Protein AF-A0AA37GGS4-F1 (afdb_monomer)

Solvent-accessible surface area (backbone atoms only — not comparable to full-atom values): 13762 Å² total; per-residue (Å²): 100,78,64,48,30,66,75,72,43,27,90,82,55,64,61,70,55,69,70,62,54,53,48,44,54,73,73,46,43,48,81,75,35,44,40,54,30,35,27,55,40,18,53,50,17,30,38,49,50,70,45,72,87,60,91,54,82,92,64,44,46,66,60,37,50,52,51,35,60,77,64,52,25,78,74,58,54,91,91,66,63,74,75,45,72,53,45,24,52,21,27,36,28,41,8,62,22,43,18,64,77,45,97,61,25,70,71,31,69,61,9,46,51,22,41,51,51,15,48,52,36,42,49,49,38,63,76,76,40,42,88,80,43,54,74,68,52,44,54,28,49,54,47,44,50,52,52,53,49,51,52,41,48,55,36,40,75,74,72,43,87,60,82,69,74,84,76,54,77,79,77,84,63,70,98,73,69,97,47,68,59,59,55,46,53,45,47,51,47,48,51,53,53,45,70,74,69,54,65,50,77,81,47,78,33,71,69,46,36,50,53,53,50,52,51,49,48,50,55,47,60,74,62,51,67,75,74,83,77,61,102,77,79,76,96,80,85,88,131

Mean predicted aligned error: 11.22 Å

Secondary structure (DSSP, 8-state):
-HHHIIIIITTT---S-HHHHHHHHHTTGGGT-HHHHHHHHHHHHHHHHH-TTS--TT--HHHHHHHHHHTTTT---TTS----HHHHHHHHHHHHHHTTTSTTGGGSHHHHHHHHHHHHHHHHHHHHSGGGS-HHHHHHHHHHHHHHHHHHHHHHHTT-----GGGSPPP---S--S-HHHHHHHHHHHHHHHHHHS-GGGGTSHHHHHHHHHHHHHHHHHTS------TT-------

pLDDT: mean 78.55, std 18.15, range [27.31, 97.69]

Nearest PDB structures (foldseek):
  7ldg-assembly1_C-2  TM=2.659E-01  e=4.887E+00  Homo sapiens

Structure (mmCIF, N/CA/C/O backbone):
data_AF-A0AA37GGS4-F1
#
_entry.id   AF-A0AA37GGS4-F1
#
loop_
_atom_site.group_PDB
_atom_site.id
_atom_site.type_symbol
_atom_site.label_atom_id
_atom_site.label_alt_id
_atom_site.label_comp_id
_atom_site.label_asym_id
_atom_site.label_entity_id
_atom_site.label_seq_id
_atom_site.pdbx_PDB_ins_code
_atom_site.Cartn_x
_atom_site.Cartn_y
_atom_site.Cartn_z
_atom_site.occupancy
_atom_site.B_iso_or_equiv
_atom_site.auth_seq_id
_atom_site.auth_comp_id
_atom_site.auth_asym_id
_atom_site.auth_atom_id
_atom_site.pdbx_PDB_model_num
ATOM 1 N N . MET A 1 1 ? -17.366 2.339 1.682 1.00 85.12 1 MET A N 1
ATOM 2 C CA . MET A 1 1 ? -15.913 2.609 1.713 1.00 85.12 1 MET A CA 1
ATOM 3 C C . MET A 1 1 ? -15.062 1.356 1.912 1.00 85.12 1 MET A C 1
ATOM 5 O O . MET A 1 1 ? -14.534 0.887 0.921 1.00 85.12 1 MET A O 1
ATOM 9 N N . LEU A 1 2 ? -14.945 0.740 3.103 1.00 89.19 2 LEU A N 1
ATOM 10 C CA . LEU A 1 2 ? -14.107 -0.475 3.231 1.00 89.19 2 LEU A CA 1
ATOM 11 C C . LEU A 1 2 ? -14.589 -1.641 2.347 1.00 89.19 2 LEU A C 1
ATOM 13 O O . LEU A 1 2 ? -13.771 -2.391 1.831 1.00 89.19 2 LEU A O 1
ATOM 17 N N . GLY A 1 3 ? -15.903 -1.784 2.139 1.00 89.81 3 GLY A N 1
ATOM 18 C CA . GLY A 1 3 ? -16.449 -2.716 1.142 1.00 89.81 3 GLY A CA 1
ATOM 19 C C . GLY A 1 3 ? -15.988 -2.385 -0.281 1.00 89.81 3 GLY A C 1
ATOM 20 O O . GLY A 1 3 ? -15.469 -3.260 -0.967 1.00 89.81 3 GLY A O 1
ATOM 21 N N . ASP A 1 4 ? -16.068 -1.106 -0.668 1.00 90.75 4 ASP A N 1
ATOM 22 C CA . ASP A 1 4 ? -15.626 -0.620 -1.983 1.00 90.75 4 ASP A CA 1
ATOM 23 C C . ASP A 1 4 ? -14.135 -0.849 -2.230 1.00 90.75 4 ASP A C 1
ATOM 25 O O . ASP A 1 4 ? -13.761 -1.166 -3.355 1.00 90.75 4 ASP A O 1
ATOM 29 N N . TRP A 1 5 ? -13.283 -0.743 -1.202 1.00 91.75 5 TRP A N 1
ATOM 30 C CA . TRP A 1 5 ? -11.875 -1.126 -1.327 1.00 91.75 5 TRP A CA 1
ATOM 31 C C . TRP A 1 5 ? -11.759 -2.560 -1.842 1.00 91.75 5 TRP A C 1
ATOM 33 O O . TRP A 1 5 ? -11.122 -2.802 -2.862 1.00 91.75 5 TRP A O 1
ATOM 43 N N . PHE A 1 6 ? -12.416 -3.512 -1.176 1.00 92.56 6 PHE A N 1
ATOM 44 C CA . PHE A 1 6 ? -12.333 -4.924 -1.553 1.00 92.56 6 PHE A CA 1
ATOM 45 C C . PHE A 1 6 ? -13.027 -5.253 -2.871 1.00 92.56 6 PHE A C 1
ATOM 47 O O . PHE A 1 6 ? -12.637 -6.213 -3.522 1.00 92.56 6 PHE A O 1
ATOM 54 N N . GLU A 1 7 ? -14.042 -4.488 -3.256 1.00 90.19 7 GLU A N 1
ATOM 55 C CA . GLU A 1 7 ? -14.808 -4.740 -4.478 1.00 90.19 7 GLU A CA 1
ATOM 56 C C . GLU A 1 7 ? -14.202 -4.070 -5.714 1.00 90.19 7 GLU A C 1
ATOM 58 O O . GLU A 1 7 ? -14.356 -4.589 -6.815 1.00 90.19 7 GLU A O 1
ATOM 63 N N . LYS A 1 8 ? -13.525 -2.926 -5.556 1.00 87.81 8 LYS A N 1
ATOM 64 C CA . LYS A 1 8 ? -13.127 -2.065 -6.685 1.00 87.81 8 LYS A CA 1
ATOM 65 C C . LYS A 1 8 ? -11.639 -1.726 -6.727 1.00 87.81 8 LYS A C 1
ATOM 67 O O . LYS A 1 8 ? -11.124 -1.470 -7.808 1.00 87.81 8 LYS A O 1
ATOM 72 N N . VAL A 1 9 ? -10.946 -1.700 -5.586 1.00 86.12 9 VAL A N 1
ATOM 73 C CA . VAL A 1 9 ? -9.539 -1.250 -5.499 1.00 86.12 9 VAL A CA 1
ATOM 74 C C . VAL A 1 9 ? -8.576 -2.417 -5.273 1.00 86.12 9 VAL A C 1
ATOM 76 O O . VAL A 1 9 ? -7.465 -2.427 -5.792 1.00 86.12 9 VAL A O 1
ATOM 79 N N . HIS A 1 10 ? -9.005 -3.442 -4.538 1.00 87.69 10 HIS A N 1
ATOM 80 C CA . HIS A 1 10 ? -8.164 -4.556 -4.095 1.00 87.69 10 HIS A CA 1
ATOM 81 C C . HIS A 1 10 ? -7.560 -5.369 -5.239 1.00 87.69 10 HIS A C 1
ATOM 83 O O . HIS A 1 10 ? -6.435 -5.841 -5.107 1.00 87.69 10 HIS A O 1
ATOM 89 N N . ALA A 1 11 ? -8.245 -5.458 -6.380 1.00 81.06 11 ALA A N 1
ATOM 90 C CA . ALA A 1 11 ? -7.694 -6.083 -7.580 1.00 81.06 11 ALA A CA 1
ATOM 91 C C . ALA A 1 11 ? -6.407 -5.388 -8.075 1.00 81.06 11 ALA A C 1
ATOM 93 O O . ALA A 1 11 ? -5.531 -6.049 -8.625 1.00 81.06 11 ALA A O 1
ATOM 94 N N . LEU A 1 12 ? -6.278 -4.075 -7.848 1.00 78.19 12 LEU A N 1
ATOM 95 C CA . LEU A 1 12 ? -5.093 -3.282 -8.192 1.00 78.19 12 LEU A CA 1
ATOM 96 C C . LEU A 1 12 ? -4.074 -3.239 -7.046 1.00 78.19 12 LEU A C 1
ATOM 98 O O . LEU A 1 12 ? -2.873 -3.214 -7.292 1.00 78.19 12 LEU A O 1
ATOM 102 N N . ALA A 1 13 ? -4.545 -3.258 -5.796 1.00 86.31 13 ALA A N 1
ATOM 103 C CA . ALA A 1 13 ? -3.712 -3.217 -4.596 1.00 86.31 13 ALA A CA 1
ATOM 104 C C . ALA A 1 13 ? -4.061 -4.364 -3.619 1.00 86.31 13 ALA A C 1
ATOM 106 O O . ALA A 1 13 ? -4.686 -4.133 -2.575 1.00 86.31 13 ALA A O 1
ATOM 107 N N . PRO A 1 14 ? -3.650 -5.618 -3.906 1.00 89.50 14 PRO A N 1
ATOM 108 C CA . PRO A 1 14 ? -4.022 -6.800 -3.120 1.00 89.50 14 PRO A CA 1
ATOM 109 C C . PRO A 1 14 ? -3.195 -6.962 -1.828 1.00 89.50 14 PRO A C 1
ATOM 111 O O . PRO A 1 14 ? -2.733 -8.059 -1.492 1.00 89.50 14 PRO A O 1
ATOM 114 N N . VAL A 1 15 ? -3.017 -5.867 -1.086 1.00 93.06 15 VAL A N 1
ATOM 115 C CA . VAL A 1 15 ? -2.178 -5.762 0.124 1.00 93.06 15 VAL A CA 1
ATOM 116 C C . VAL A 1 15 ? -2.922 -6.085 1.419 1.00 93.06 15 VAL A C 1
ATOM 118 O O . VAL A 1 15 ? -2.335 -6.054 2.491 1.00 93.06 15 VAL A O 1
ATOM 121 N N . LEU A 1 16 ? -4.205 -6.451 1.343 1.00 93.88 16 LEU A N 1
ATOM 122 C CA . LEU A 1 16 ? -5.029 -6.782 2.509 1.00 93.88 16 LEU A CA 1
ATOM 123 C C . LEU A 1 16 ? -5.841 -8.057 2.301 1.00 93.88 16 LEU A C 1
ATOM 125 O O . LEU A 1 16 ? -6.280 -8.362 1.195 1.00 93.88 16 LEU A O 1
ATOM 129 N N . HIS A 1 17 ? -6.126 -8.773 3.388 1.00 92.38 17 HIS A N 1
ATOM 130 C CA . HIS A 1 17 ? -7.095 -9.870 3.388 1.00 92.38 17 HIS A CA 1
ATOM 131 C C . HIS A 1 17 ? -8.429 -9.414 3.988 1.00 92.38 17 HIS A C 1
ATOM 133 O O . HIS A 1 17 ? -8.487 -9.071 5.170 1.00 92.38 17 HIS A O 1
ATOM 139 N N . ARG A 1 18 ? -9.520 -9.489 3.205 1.00 92.81 18 ARG A N 1
ATOM 140 C CA . ARG A 1 18 ? -10.866 -9.033 3.616 1.00 92.81 18 ARG A CA 1
ATOM 141 C C . ARG A 1 18 ? -11.311 -9.638 4.943 1.00 92.81 18 ARG A C 1
ATOM 143 O O . ARG A 1 18 ? -11.694 -8.907 5.850 1.00 92.81 18 ARG A O 1
ATOM 150 N N . ARG A 1 19 ? -11.224 -10.966 5.082 1.00 92.38 19 ARG A N 1
ATOM 151 C CA . ARG A 1 19 ? -11.665 -11.677 6.297 1.00 92.38 19 ARG A CA 1
ATOM 152 C C . ARG A 1 19 ? -10.885 -11.233 7.538 1.00 92.38 19 ARG A C 1
ATOM 154 O O . ARG A 1 19 ? -11.505 -10.933 8.552 1.00 92.38 19 ARG A O 1
ATOM 161 N N . ARG A 1 20 ? -9.552 -11.136 7.438 1.00 93.38 20 ARG A N 1
ATOM 162 C CA . ARG A 1 20 ? -8.672 -10.721 8.545 1.00 93.38 20 ARG A CA 1
ATOM 163 C C . ARG A 1 20 ? -8.940 -9.273 8.953 1.00 93.38 20 ARG A C 1
ATOM 165 O O . ARG A 1 20 ? -9.153 -9.023 10.132 1.00 93.38 20 ARG A O 1
ATOM 172 N N . LEU A 1 21 ? -8.999 -8.345 7.993 1.00 94.75 21 LEU A N 1
ATOM 173 C CA . LEU A 1 21 ? -9.262 -6.930 8.275 1.00 94.75 21 LEU A CA 1
ATOM 174 C C . LEU A 1 21 ? -10.628 -6.741 8.953 1.00 94.75 21 LEU A C 1
ATOM 176 O O . LEU A 1 21 ? -10.725 -6.088 9.987 1.00 94.75 21 LEU A O 1
ATOM 180 N N . MET A 1 22 ? -11.679 -7.353 8.398 1.00 95.19 22 MET A N 1
ATOM 181 C CA . MET A 1 22 ? -13.038 -7.217 8.929 1.00 95.19 22 MET A CA 1
ATOM 182 C C . MET A 1 22 ? -13.196 -7.860 10.303 1.00 95.19 22 MET A C 1
ATOM 184 O O . MET A 1 22 ? -13.949 -7.346 11.122 1.00 95.19 22 MET A O 1
ATOM 188 N N . TYR A 1 23 ? -12.504 -8.971 10.563 1.00 96.25 23 TYR A N 1
ATOM 189 C CA . TYR A 1 23 ? -12.490 -9.588 11.885 1.00 96.25 23 TYR A CA 1
ATOM 190 C C . TYR A 1 23 ? -11.881 -8.641 12.926 1.00 96.25 23 TYR A C 1
ATOM 192 O O . TYR A 1 23 ? -12.561 -8.304 13.889 1.00 96.25 23 TYR A O 1
ATOM 200 N N . ARG A 1 24 ? -10.666 -8.133 12.674 1.00 96.31 24 ARG A N 1
ATOM 201 C CA . ARG A 1 24 ? -9.951 -7.206 13.574 1.00 96.31 24 ARG A CA 1
ATOM 202 C C . ARG A 1 24 ? -10.733 -5.914 13.832 1.00 96.31 24 ARG A C 1
ATOM 204 O O . ARG A 1 24 ? -10.786 -5.407 14.951 1.00 96.31 24 ARG A O 1
ATOM 211 N N . LEU A 1 25 ? -11.409 -5.400 12.803 1.00 95.56 25 LEU A N 1
ATOM 212 C CA . LEU A 1 25 ? -12.279 -4.232 12.940 1.00 95.56 25 LEU A CA 1
ATOM 213 C C . LEU A 1 25 ? -13.499 -4.531 13.826 1.00 95.56 25 LEU A C 1
ATOM 215 O O . LEU A 1 25 ? -13.824 -3.742 14.708 1.00 95.56 25 LEU A O 1
ATOM 219 N N . LYS A 1 26 ? -14.157 -5.682 13.630 1.00 95.94 26 LYS A N 1
ATOM 220 C CA . LYS A 1 26 ? -15.318 -6.102 14.435 1.00 95.94 26 LYS A CA 1
ATOM 221 C C . LYS A 1 26 ? -14.964 -6.382 15.892 1.00 95.94 26 LYS A C 1
ATOM 223 O O . LYS A 1 26 ? -15.795 -6.146 16.760 1.00 95.94 26 LYS A O 1
ATOM 228 N N . THR A 1 27 ? -13.757 -6.873 16.164 1.00 97.00 27 THR A N 1
ATOM 229 C CA . THR A 1 27 ? -13.268 -7.090 17.533 1.00 97.00 27 THR A CA 1
ATOM 230 C C . THR A 1 27 ? -12.854 -5.794 18.230 1.00 97.00 27 THR A C 1
ATOM 232 O O . THR A 1 27 ? -12.477 -5.836 19.396 1.00 97.00 27 THR A O 1
ATOM 235 N N . GLY A 1 28 ? -12.934 -4.644 17.550 1.00 95.31 28 GLY A N 1
ATOM 236 C CA . GLY A 1 28 ? -12.611 -3.342 18.127 1.00 95.31 28 GLY A CA 1
ATOM 237 C C . GLY A 1 28 ? -11.113 -3.086 18.273 1.00 95.31 28 GLY A C 1
ATOM 238 O O . GLY A 1 28 ? -10.733 -2.189 19.017 1.00 95.31 28 GLY A O 1
ATOM 239 N N . GLU A 1 29 ? -10.263 -3.833 17.561 1.00 96.88 29 GLU A N 1
ATOM 240 C CA . GLU A 1 29 ? -8.803 -3.713 17.670 1.00 96.88 29 GLU A CA 1
ATOM 241 C C . GLU A 1 29 ? -8.315 -2.305 17.304 1.00 96.88 29 GLU A C 1
ATOM 243 O O . GLU A 1 29 ? -7.359 -1.813 17.891 1.00 96.88 29 GLU A O 1
ATOM 248 N N . ALA A 1 30 ? -9.024 -1.603 16.413 1.00 95.00 30 ALA A N 1
ATOM 249 C CA . ALA A 1 30 ? -8.705 -0.225 16.033 1.00 95.00 30 ALA A CA 1
ATOM 250 C C . ALA A 1 30 ? -8.831 0.775 17.201 1.00 95.00 30 ALA A C 1
ATOM 252 O O . ALA A 1 30 ? -8.277 1.865 17.131 1.00 95.00 30 ALA A O 1
ATOM 253 N N . ASN A 1 31 ? -9.525 0.412 18.285 1.00 94.75 31 ASN A N 1
ATOM 254 C CA . ASN A 1 31 ? -9.629 1.254 19.478 1.00 94.75 31 ASN A CA 1
ATOM 255 C C . ASN A 1 31 ? -8.407 1.125 20.400 1.00 94.75 31 ASN A C 1
ATOM 257 O O . ASN A 1 31 ? -8.218 1.958 21.281 1.00 94.75 31 ASN A O 1
ATOM 261 N N . THR A 1 32 ? -7.611 0.065 20.241 1.00 93.88 32 THR A N 1
ATOM 262 C CA . THR A 1 32 ? -6.494 -0.267 21.141 1.00 93.88 32 THR A CA 1
ATOM 263 C C . THR A 1 32 ? -5.147 -0.306 20.431 1.00 93.88 32 THR A C 1
ATOM 265 O O . THR A 1 32 ? -4.127 0.009 21.036 1.00 93.88 32 THR A O 1
ATOM 268 N N . ASP A 1 33 ? -5.128 -0.688 19.155 1.00 94.75 33 ASP A N 1
ATOM 269 C CA . ASP A 1 33 ? -3.937 -0.718 18.316 1.00 94.75 33 ASP A CA 1
ATOM 270 C C . ASP A 1 33 ? -3.948 0.490 17.372 1.00 94.75 33 ASP A C 1
ATOM 272 O O . ASP A 1 33 ? -4.705 0.556 16.398 1.00 94.75 33 ASP A O 1
ATOM 276 N N . ARG A 1 34 ? -3.070 1.451 17.669 1.00 95.12 34 ARG A N 1
ATOM 277 C CA . ARG A 1 34 ? -2.910 2.680 16.887 1.00 95.12 34 ARG A CA 1
ATOM 278 C C . ARG A 1 34 ? -2.484 2.419 15.441 1.00 95.12 34 ARG A C 1
ATOM 280 O O . ARG A 1 34 ? -2.973 3.088 14.537 1.00 95.12 34 ARG A O 1
ATOM 287 N N . THR A 1 35 ? -1.623 1.431 15.202 1.00 95.62 35 THR A N 1
ATOM 288 C CA . THR A 1 35 ? -1.112 1.125 13.862 1.00 95.62 35 THR A CA 1
ATOM 289 C C . THR A 1 35 ? -2.201 0.469 13.030 1.00 95.62 35 THR A C 1
ATOM 291 O O . THR A 1 35 ? -2.369 0.802 11.858 1.00 95.62 35 THR A O 1
ATOM 294 N N . PHE A 1 36 ? -3.001 -0.404 13.640 1.00 96.69 36 PHE A N 1
ATOM 295 C CA . PHE A 1 36 ? -4.175 -0.950 12.974 1.00 96.69 36 PHE A CA 1
ATOM 296 C C . PHE A 1 36 ? -5.239 0.123 12.703 1.00 96.69 36 PHE A C 1
ATOM 298 O O . PHE A 1 36 ? -5.834 0.136 11.625 1.00 96.69 36 PHE A O 1
ATOM 305 N N . CYS A 1 37 ? -5.450 1.059 13.634 1.00 97.44 37 CYS A N 1
ATOM 306 C CA . CYS A 1 37 ? -6.325 2.211 13.413 1.00 97.44 37 CYS A CA 1
ATOM 307 C C . CYS A 1 37 ? -5.866 3.035 12.202 1.00 97.44 37 CYS A C 1
ATOM 309 O O . CYS A 1 37 ? -6.644 3.257 11.272 1.00 97.44 37 CYS A O 1
ATOM 311 N N . ALA A 1 38 ? -4.579 3.388 12.150 1.00 97.19 38 ALA A N 1
ATOM 312 C CA . ALA A 1 38 ? -4.001 4.080 11.007 1.00 97.19 38 ALA A CA 1
ATOM 313 C C . ALA A 1 38 ? -4.118 3.281 9.708 1.00 97.19 38 ALA A C 1
ATOM 315 O O . ALA A 1 38 ? -4.420 3.860 8.668 1.00 97.19 38 ALA A O 1
ATOM 316 N N . LEU A 1 39 ? -3.946 1.956 9.746 1.00 97.69 39 LEU A N 1
ATOM 317 C CA . LEU A 1 39 ? -4.166 1.114 8.574 1.00 97.69 39 LEU A CA 1
ATOM 318 C C . LEU A 1 39 ? -5.600 1.270 8.059 1.00 97.69 39 LEU A C 1
ATOM 320 O O . LEU A 1 39 ? -5.791 1.523 6.872 1.00 97.69 39 LEU A O 1
ATOM 324 N N . VAL A 1 40 ? -6.604 1.172 8.932 1.00 97.62 40 VAL A N 1
ATOM 325 C CA . VAL A 1 40 ? -8.012 1.336 8.544 1.00 97.62 40 VAL A CA 1
ATOM 326 C C . VAL A 1 40 ? -8.258 2.723 7.943 1.00 97.62 40 VAL A C 1
ATOM 328 O O . VAL A 1 40 ? -8.847 2.815 6.867 1.00 97.62 40 VAL A O 1
ATOM 331 N N . VAL A 1 41 ? -7.764 3.787 8.580 1.00 97.44 41 VAL A N 1
ATOM 332 C CA . VAL A 1 41 ? -7.917 5.170 8.094 1.00 97.44 41 VAL A CA 1
ATOM 333 C C . VAL A 1 41 ? -7.186 5.390 6.763 1.00 97.44 41 VAL A C 1
ATOM 335 O O . VAL A 1 41 ? -7.737 6.002 5.851 1.00 97.44 41 VAL A O 1
ATOM 338 N N . SER A 1 42 ? -5.996 4.819 6.581 1.00 96.94 42 SER A N 1
ATOM 339 C CA . SER A 1 42 ? -5.248 4.906 5.322 1.00 96.94 42 SER A CA 1
ATOM 340 C C . SER A 1 42 ? -5.969 4.206 4.160 1.00 96.94 42 SER A C 1
ATOM 342 O O . SER A 1 42 ? -5.954 4.699 3.035 1.00 96.94 42 SER A O 1
ATOM 344 N N . VAL A 1 43 ? -6.663 3.088 4.419 1.00 96.81 43 VAL A N 1
ATOM 345 C 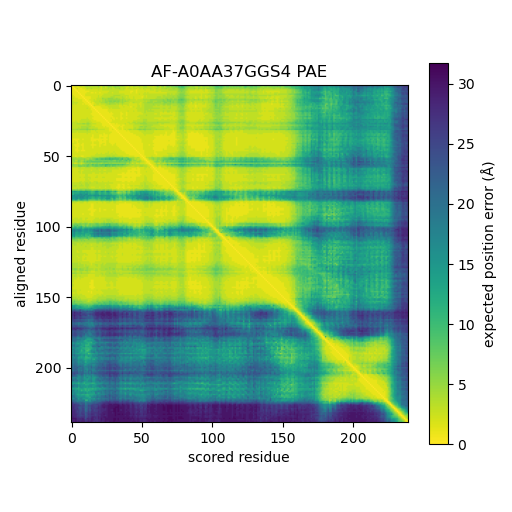CA . VAL A 1 43 ? -7.484 2.398 3.409 1.00 96.81 43 VAL A CA 1
ATOM 346 C C . VAL A 1 43 ? -8.645 3.286 2.983 1.00 96.81 43 VAL A C 1
ATOM 348 O O . VAL A 1 43 ? -8.980 3.341 1.799 1.00 96.81 43 VAL A O 1
ATOM 351 N N . CYS A 1 44 ? -9.250 4.007 3.927 1.00 95.56 44 CYS A N 1
ATOM 352 C CA . CYS A 1 44 ? -10.267 5.008 3.631 1.00 95.56 44 CYS A CA 1
ATOM 353 C C . CYS A 1 44 ? -9.707 6.100 2.708 1.00 95.56 44 CYS A C 1
ATOM 355 O O . CYS A 1 44 ? -10.280 6.339 1.645 1.00 95.56 44 CYS A O 1
ATOM 357 N N . ALA A 1 45 ? -8.551 6.676 3.056 1.00 94.38 45 ALA A N 1
ATOM 358 C CA . ALA A 1 45 ? -7.875 7.693 2.251 1.00 94.38 45 ALA A CA 1
ATOM 359 C C . ALA A 1 45 ? -7.593 7.201 0.821 1.00 94.38 45 ALA A C 1
ATOM 361 O O . ALA A 1 45 ? -7.991 7.839 -0.154 1.00 94.38 45 ALA A O 1
ATOM 362 N N . ALA A 1 46 ? -6.992 6.019 0.679 1.00 93.31 46 ALA A N 1
ATOM 363 C CA . ALA A 1 46 ? -6.687 5.428 -0.620 1.00 93.31 46 ALA A CA 1
ATOM 364 C C . ALA A 1 46 ? -7.949 5.077 -1.428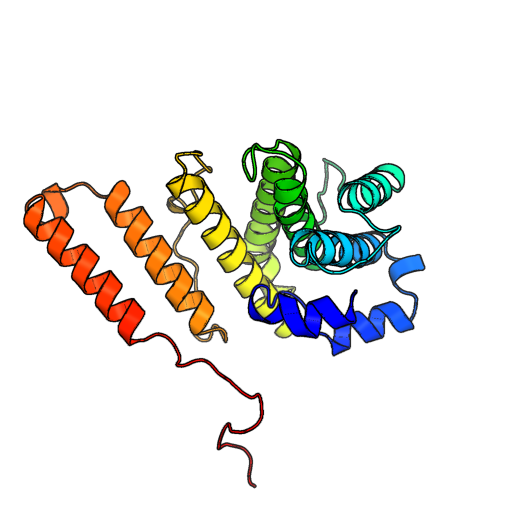 1.00 93.31 46 ALA A C 1
ATOM 366 O O . ALA A 1 46 ? -7.975 5.263 -2.646 1.00 93.31 46 ALA A O 1
ATOM 367 N N . THR A 1 47 ? -9.031 4.645 -0.771 1.00 92.62 47 THR A N 1
ATOM 368 C CA . THR A 1 47 ? -10.324 4.405 -1.436 1.00 92.62 47 THR A CA 1
ATOM 369 C C . THR A 1 47 ? -10.897 5.700 -2.006 1.00 92.62 47 THR A C 1
ATOM 371 O O . THR A 1 47 ? -11.289 5.722 -3.172 1.00 92.62 47 THR A O 1
ATOM 374 N N . VAL A 1 48 ? -10.915 6.780 -1.218 1.00 91.44 48 VAL A N 1
ATOM 375 C CA . VAL A 1 48 ? -11.421 8.096 -1.648 1.00 91.44 48 VAL A CA 1
ATOM 376 C C . VAL A 1 48 ? -10.571 8.664 -2.786 1.00 91.44 48 VAL A C 1
ATOM 378 O O . VAL A 1 48 ? -11.116 9.105 -3.798 1.00 91.44 48 VAL A O 1
ATOM 381 N N . ALA A 1 49 ? -9.243 8.587 -2.666 1.00 89.56 49 ALA A N 1
ATOM 382 C CA . ALA A 1 49 ? -8.306 9.043 -3.693 1.00 89.56 49 ALA A CA 1
ATOM 383 C C . ALA A 1 49 ? -8.500 8.321 -5.039 1.00 89.56 49 ALA A C 1
ATOM 385 O O . ALA A 1 49 ? -8.387 8.937 -6.106 1.00 89.56 49 ALA A O 1
ATOM 386 N N . THR A 1 50 ? -8.809 7.020 -4.982 1.00 87.88 50 THR A N 1
ATOM 387 C CA . THR A 1 50 ? -8.983 6.156 -6.158 1.00 87.88 50 THR A CA 1
ATOM 388 C C . THR A 1 50 ? -10.373 6.310 -6.779 1.00 87.88 50 THR A C 1
ATOM 390 O O . THR A 1 50 ? -10.511 6.441 -7.994 1.00 87.88 50 THR A O 1
ATOM 393 N N . LEU A 1 51 ? -11.429 6.329 -5.963 1.00 88.00 51 LEU A N 1
ATOM 394 C CA . LEU A 1 51 ? -12.825 6.331 -6.406 1.00 88.00 51 LEU A CA 1
ATOM 395 C C . LEU A 1 51 ? -13.435 7.740 -6.372 1.00 88.00 51 LEU A C 1
ATOM 397 O O . LEU A 1 51 ? -14.495 7.953 -5.790 1.00 88.00 51 LEU A O 1
ATOM 401 N N . ARG A 1 52 ? -12.806 8.703 -7.056 1.00 78.44 52 ARG A N 1
ATOM 402 C CA . ARG A 1 52 ? -13.157 10.142 -7.000 1.00 78.44 52 ARG A CA 1
ATOM 403 C C . ARG A 1 52 ? -14.599 10.506 -7.381 1.00 78.44 52 ARG A C 1
ATOM 405 O O . ARG A 1 52 ? -15.036 11.619 -7.125 1.00 78.44 52 ARG A O 1
ATOM 412 N N . ARG A 1 53 ? -15.318 9.608 -8.061 1.00 79.50 53 ARG A N 1
ATOM 413 C CA . ARG A 1 53 ? -16.713 9.823 -8.491 1.00 79.50 53 ARG A CA 1
ATOM 414 C C . ARG A 1 53 ? -17.746 9.353 -7.465 1.00 79.50 53 ARG A C 1
ATOM 416 O O . ARG A 1 53 ? -18.928 9.618 -7.655 1.00 79.50 53 ARG A O 1
ATOM 423 N N . ALA A 1 54 ? -17.327 8.614 -6.442 1.00 83.19 54 ALA A N 1
ATOM 424 C CA . ALA A 1 54 ? -18.208 8.175 -5.372 1.00 83.19 54 ALA A CA 1
ATOM 425 C C . ALA A 1 54 ? -18.263 9.240 -4.269 1.00 83.19 54 ALA A C 1
ATOM 427 O O . ALA A 1 54 ? -17.246 9.845 -3.934 1.00 83.19 54 ALA A O 1
ATOM 428 N N . ASP A 1 55 ? -19.451 9.457 -3.707 1.00 86.31 55 ASP A N 1
ATOM 429 C CA . ASP A 1 55 ? -19.629 10.389 -2.597 1.00 86.31 55 ASP A CA 1
ATOM 430 C C . ASP A 1 55 ? -19.356 9.681 -1.264 1.00 86.31 55 ASP A C 1
ATOM 432 O O . ASP A 1 55 ? -20.102 8.795 -0.840 1.00 86.31 55 ASP A O 1
ATOM 436 N N . TYR A 1 56 ? -18.248 10.061 -0.630 1.00 87.62 56 TYR A N 1
ATOM 437 C CA . TYR A 1 56 ? -17.835 9.591 0.693 1.00 87.62 56 TYR A CA 1
ATOM 438 C C . TYR A 1 56 ? -17.823 10.713 1.735 1.00 87.62 56 TYR A C 1
ATOM 440 O O . TYR A 1 56 ? -17.287 10.518 2.828 1.00 87.62 56 TYR A O 1
ATOM 448 N N . SER A 1 57 ? -18.407 11.878 1.423 1.00 84.38 57 SER A N 1
ATOM 449 C CA . SER A 1 57 ? -18.497 12.997 2.361 1.00 84.38 57 SER A CA 1
ATOM 450 C C . SER A 1 57 ? -19.102 12.529 3.694 1.00 84.38 57 SER A C 1
ATOM 452 O O . SER A 1 57 ? -20.119 11.828 3.691 1.00 84.38 57 SER A O 1
ATOM 454 N N . PRO A 1 58 ? -18.486 12.852 4.849 1.00 88.88 58 PRO A N 1
ATOM 455 C CA . PRO A 1 58 ? -17.462 13.880 5.066 1.00 88.88 58 PRO A CA 1
ATOM 456 C C . PRO A 1 58 ? -15.992 13.410 4.978 1.00 88.88 58 PRO A C 1
ATOM 458 O O . PRO A 1 58 ? -15.102 14.167 5.372 1.00 88.88 58 PRO A O 1
ATOM 461 N N . VAL A 1 59 ? -15.715 12.181 4.533 1.00 92.06 59 VAL A N 1
ATOM 462 C CA . VAL A 1 59 ? -14.362 11.598 4.513 1.00 92.06 59 VAL A CA 1
ATOM 463 C C . VAL A 1 59 ? -13.572 12.101 3.301 1.00 92.06 59 VAL A C 1
ATOM 465 O O . VAL A 1 59 ? -13.988 11.906 2.160 1.00 92.06 59 VAL A O 1
ATOM 468 N N . THR A 1 60 ? -12.412 12.714 3.546 1.00 91.69 60 THR A N 1
ATOM 469 C CA . THR A 1 60 ? -11.461 13.165 2.515 1.00 91.69 60 THR A CA 1
ATOM 470 C C . THR A 1 60 ? -10.063 12.622 2.806 1.00 91.69 60 THR A C 1
ATOM 472 O O . THR A 1 60 ? -9.785 12.204 3.929 1.00 91.69 60 THR A O 1
ATOM 475 N N . VAL A 1 61 ? -9.179 12.627 1.801 1.00 91.06 61 VAL A N 1
ATOM 476 C CA . VAL A 1 61 ? -7.772 12.221 1.978 1.00 91.06 61 VAL A CA 1
ATOM 477 C C . VAL A 1 61 ? -7.098 13.085 3.043 1.00 91.06 61 VAL A C 1
ATOM 479 O O . VAL A 1 61 ? -6.528 12.540 3.980 1.00 91.06 61 VAL A O 1
ATOM 482 N N . GLU A 1 62 ? -7.257 14.407 2.940 1.00 91.12 62 GLU A N 1
ATOM 483 C CA . GLU A 1 62 ? -6.748 15.396 3.899 1.00 91.12 62 GLU A CA 1
ATOM 484 C C . GLU A 1 62 ? -7.183 15.061 5.329 1.00 91.12 62 GLU A C 1
ATOM 486 O O . GLU A 1 62 ? -6.344 14.800 6.179 1.00 91.12 62 GLU A O 1
ATOM 491 N N . ARG A 1 63 ? -8.489 14.880 5.567 1.00 93.75 63 ARG A N 1
ATOM 492 C CA . ARG A 1 63 ? -9.006 14.562 6.908 1.00 93.75 63 ARG A CA 1
ATOM 493 C C . ARG A 1 63 ? -8.509 13.232 7.457 1.00 93.75 63 ARG A C 1
ATOM 495 O O . ARG A 1 63 ? -8.397 13.073 8.668 1.00 93.75 63 ARG A O 1
ATOM 502 N N . CYS A 1 64 ? -8.280 12.247 6.592 1.00 95.56 64 CYS A N 1
ATOM 503 C CA . CYS A 1 64 ? -7.708 10.977 7.017 1.00 95.56 64 CYS A CA 1
ATOM 504 C C . CYS A 1 64 ? -6.248 11.137 7.453 1.00 95.56 64 CYS A C 1
ATOM 506 O O . CYS A 1 64 ? -5.859 10.526 8.447 1.00 95.56 64 CYS A O 1
ATOM 508 N N . ILE A 1 65 ? -5.462 11.935 6.726 1.00 93.56 65 ILE A N 1
ATOM 509 C CA . ILE A 1 65 ? -4.066 12.224 7.071 1.00 93.56 65 ILE A CA 1
ATOM 510 C C . ILE A 1 65 ? -4.011 13.057 8.355 1.00 93.56 65 ILE A C 1
ATOM 512 O O . ILE A 1 65 ? -3.351 12.626 9.297 1.00 93.56 65 ILE A O 1
ATOM 516 N N . ASP A 1 66 ? -4.794 14.135 8.448 1.00 94.31 66 ASP A N 1
ATOM 517 C CA . ASP A 1 66 ? -4.886 14.981 9.646 1.00 94.31 66 ASP A CA 1
ATOM 518 C C . ASP A 1 66 ? -5.208 14.147 10.893 1.00 94.31 66 ASP A C 1
ATOM 520 O O . ASP A 1 66 ? -4.557 14.276 11.924 1.00 94.31 66 ASP A O 1
ATOM 524 N N . PHE A 1 67 ? -6.169 13.222 10.788 1.00 96.31 67 PHE A N 1
ATOM 525 C CA . PHE A 1 67 ? -6.529 12.325 11.886 1.00 96.31 67 PHE A CA 1
ATOM 526 C C . PHE A 1 67 ? -5.368 11.410 12.303 1.00 96.31 67 PHE A C 1
ATOM 528 O O . PHE A 1 67 ? -5.161 11.158 13.489 1.00 96.31 67 PHE A O 1
ATOM 535 N N . ILE A 1 68 ? -4.610 10.875 11.342 1.00 95.62 68 ILE A N 1
ATOM 536 C CA . ILE A 1 68 ? -3.459 10.011 11.632 1.00 95.62 68 ILE A CA 1
ATOM 537 C C . ILE A 1 68 ? -2.352 10.794 12.347 1.00 95.62 68 ILE A C 1
ATOM 539 O O . ILE A 1 68 ? -1.760 10.263 13.294 1.00 95.62 68 ILE A O 1
ATOM 543 N N . GLU A 1 69 ? -2.098 12.027 11.910 1.00 93.50 69 GLU A N 1
ATOM 544 C CA . GLU A 1 69 ? -1.084 12.919 12.477 1.00 93.50 69 GLU A CA 1
ATOM 545 C C . GLU A 1 69 ? -1.481 13.422 13.869 1.00 93.50 69 GLU A C 1
ATOM 547 O O . GLU A 1 69 ? -0.716 13.252 14.816 1.00 93.50 69 GLU A O 1
ATOM 552 N N . GLU A 1 70 ? -2.697 13.954 14.030 1.00 96.12 70 GLU A N 1
ATOM 553 C CA . GLU A 1 70 ? -3.207 14.488 15.301 1.00 96.12 70 GLU A CA 1
ATOM 554 C C . GLU A 1 70 ? -3.202 13.429 16.413 1.00 96.12 70 GLU A C 1
ATOM 556 O O . GLU A 1 70 ? -2.912 13.719 17.576 1.00 96.12 70 GLU A O 1
ATOM 561 N N . HIS A 1 71 ? -3.480 12.173 16.058 1.00 95.06 71 HIS A N 1
ATOM 562 C CA . HIS A 1 71 ? -3.492 11.060 17.001 1.00 95.06 71 HIS A CA 1
ATOM 563 C C . HIS A 1 71 ? -2.164 10.290 17.086 1.00 95.06 71 HIS A C 1
ATOM 565 O O . HIS A 1 71 ? -2.105 9.281 17.795 1.00 95.06 71 HIS A O 1
ATOM 571 N N . HIS A 1 72 ? -1.100 10.735 16.402 1.00 92.88 72 HIS A N 1
ATOM 572 C CA . HIS A 1 72 ? 0.230 10.106 16.432 1.00 92.88 72 HIS A CA 1
ATOM 573 C C . HIS A 1 72 ? 0.192 8.588 16.163 1.00 92.88 72 HIS A C 1
ATOM 575 O O . HIS A 1 72 ? 0.906 7.783 16.786 1.00 92.88 72 HIS A O 1
ATOM 581 N N . LEU A 1 73 ? -0.692 8.159 15.254 1.00 94.31 73 LEU A N 1
ATOM 582 C CA . LEU A 1 73 ? -1.015 6.738 15.088 1.00 94.31 73 LEU A CA 1
ATOM 583 C C . LEU A 1 73 ? 0.130 5.935 14.456 1.00 94.31 73 LEU A C 1
ATOM 585 O O . LEU A 1 73 ? 0.252 4.728 14.690 1.00 94.31 73 LEU A O 1
ATOM 589 N N . LEU A 1 74 ? 0.969 6.617 13.675 1.00 92.50 74 LEU A N 1
ATOM 590 C CA . LEU A 1 74 ? 2.111 6.064 12.949 1.00 92.50 74 LEU A CA 1
ATOM 591 C C . LEU A 1 74 ? 3.454 6.581 13.483 1.00 92.50 74 LEU A C 1
ATOM 593 O O . LEU A 1 74 ? 4.452 6.489 12.780 1.00 92.50 74 LEU A O 1
ATOM 597 N N . ASP A 1 75 ? 3.515 7.105 14.710 1.00 87.94 75 ASP A N 1
ATOM 598 C CA . ASP A 1 75 ? 4.785 7.547 15.294 1.00 87.94 75 ASP A CA 1
ATOM 599 C C . ASP A 1 75 ? 5.656 6.346 15.697 1.00 87.94 75 ASP A C 1
ATOM 601 O O . ASP A 1 75 ? 5.363 5.642 16.675 1.00 87.94 75 ASP A O 1
ATOM 605 N N . HIS A 1 76 ? 6.772 6.143 14.990 1.00 74.44 76 HIS A N 1
ATOM 606 C CA . HIS A 1 76 ? 7.805 5.163 15.340 1.00 74.44 76 HIS A CA 1
ATOM 607 C C . HIS A 1 76 ? 9.021 5.904 15.881 1.00 74.44 76 HIS A C 1
ATOM 609 O O . HIS A 1 76 ? 9.646 6.704 15.191 1.00 74.44 76 HIS A O 1
ATOM 615 N N . GLY A 1 77 ? 9.341 5.670 17.154 1.00 68.56 77 GLY A N 1
ATOM 616 C CA . GLY A 1 77 ? 10.439 6.366 17.816 1.00 68.56 77 GLY A CA 1
ATOM 617 C C . GLY A 1 77 ? 11.776 6.165 17.095 1.00 68.56 77 GLY A C 1
ATOM 618 O O . GLY A 1 77 ? 12.099 5.068 16.646 1.00 68.56 77 GLY A O 1
ATOM 619 N N . LEU A 1 78 ? 12.601 7.214 17.069 1.00 68.56 78 LEU A N 1
ATOM 620 C CA . LEU A 1 78 ? 13.870 7.253 16.324 1.00 68.56 78 LEU A CA 1
ATOM 621 C C . LEU A 1 78 ? 14.904 6.200 16.759 1.00 68.56 78 LEU A C 1
ATOM 623 O O . LEU A 1 78 ? 15.779 5.832 15.983 1.00 68.56 78 LEU A O 1
ATOM 627 N N . ARG A 1 79 ? 14.853 5.736 18.015 1.00 65.81 79 ARG A N 1
ATOM 628 C CA . ARG A 1 79 ? 15.863 4.815 18.570 1.00 65.81 79 ARG A CA 1
ATOM 629 C C . ARG A 1 79 ? 15.590 3.344 18.268 1.00 65.81 79 ARG A C 1
ATOM 631 O O . ARG A 1 79 ? 16.532 2.560 18.268 1.00 65.81 79 ARG A O 1
ATOM 638 N N . GLN A 1 80 ? 14.328 2.974 18.062 1.00 63.06 80 GLN A N 1
ATOM 639 C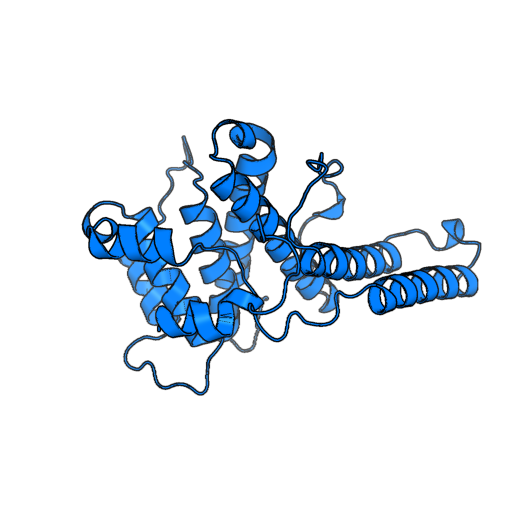 CA . GLN A 1 80 ? 13.899 1.607 17.758 1.00 63.06 80 GLN A CA 1
ATOM 640 C C . GLN A 1 80 ? 12.620 1.665 16.912 1.00 63.06 80 GLN A C 1
ATOM 642 O O . GLN A 1 80 ? 11.528 1.435 17.440 1.00 63.06 80 GLN A O 1
ATOM 647 N N . PRO A 1 81 ? 12.724 2.017 15.618 1.00 72.62 81 PRO A N 1
ATOM 648 C CA . PRO A 1 81 ? 11.565 2.005 14.742 1.00 72.62 81 PRO A CA 1
ATOM 649 C C . PRO A 1 81 ? 11.015 0.578 14.646 1.00 72.62 81 PRO A C 1
ATOM 651 O O . PRO A 1 81 ? 11.727 -0.367 14.305 1.00 72.62 81 PRO A O 1
ATOM 654 N N . SER A 1 82 ? 9.740 0.408 14.992 1.00 79.06 82 SER A N 1
ATOM 655 C CA . SER A 1 82 ? 9.048 -0.878 14.937 1.00 79.06 82 SER A CA 1
ATOM 656 C C . SER A 1 82 ? 8.244 -0.991 13.646 1.00 79.06 82 SER A C 1
ATOM 658 O O . SER A 1 82 ? 7.044 -0.723 13.617 1.00 79.06 82 SER A O 1
ATOM 660 N N . TYR A 1 83 ? 8.904 -1.399 12.563 1.00 90.88 83 TYR A N 1
ATOM 661 C CA . TYR A 1 83 ? 8.194 -1.699 11.323 1.00 90.88 83 TYR A CA 1
ATOM 662 C C . TYR A 1 83 ? 7.299 -2.927 11.508 1.00 90.88 83 TYR A C 1
ATOM 664 O O . TYR A 1 83 ? 7.745 -3.983 11.958 1.00 90.88 83 TYR A O 1
ATOM 672 N N . SER A 1 84 ? 6.032 -2.786 11.134 1.00 94.06 84 SER A N 1
ATOM 673 C CA . SER A 1 84 ? 5.080 -3.883 10.985 1.00 94.06 84 SER A CA 1
ATOM 674 C C . SER A 1 84 ? 4.506 -3.858 9.571 1.00 94.06 84 SER A C 1
ATOM 676 O O . SER A 1 84 ? 4.562 -2.833 8.887 1.00 94.06 84 SER A O 1
ATOM 678 N N . LEU A 1 85 ? 3.954 -4.982 9.109 1.00 95.62 85 LEU A N 1
ATOM 679 C CA . LEU A 1 85 ? 3.325 -5.027 7.788 1.00 95.62 85 LEU A CA 1
ATOM 680 C C . LEU A 1 85 ? 2.168 -4.019 7.688 1.00 95.62 85 LEU A C 1
ATOM 682 O O . LEU A 1 85 ? 2.075 -3.303 6.697 1.00 95.62 85 LEU A O 1
ATOM 686 N N . ASP A 1 86 ? 1.336 -3.926 8.729 1.00 96.31 86 ASP A N 1
ATOM 687 C CA . ASP A 1 86 ? 0.231 -2.964 8.790 1.00 96.31 86 ASP A CA 1
ATOM 688 C C . ASP A 1 86 ? 0.732 -1.527 8.651 1.00 96.31 86 ASP A C 1
ATOM 690 O O . ASP A 1 86 ? 0.151 -0.743 7.905 1.00 96.31 86 ASP A O 1
ATOM 694 N N . TRP A 1 87 ? 1.845 -1.203 9.314 1.00 95.94 87 TRP A N 1
ATOM 695 C CA . TRP A 1 87 ? 2.463 0.109 9.203 1.00 95.94 87 TRP A CA 1
ATOM 696 C C . TRP A 1 87 ? 2.942 0.407 7.782 1.00 95.94 87 TRP A C 1
ATOM 698 O O . TRP A 1 87 ? 2.652 1.467 7.232 1.00 95.94 87 TRP A O 1
ATOM 708 N N . CYS A 1 88 ? 3.638 -0.546 7.159 1.00 96.38 88 CYS A N 1
ATOM 709 C CA . CYS A 1 88 ? 4.161 -0.371 5.805 1.00 96.38 88 CYS A CA 1
ATOM 710 C C . CYS A 1 88 ? 3.024 -0.176 4.791 1.00 96.38 88 CYS A C 1
ATOM 712 O O . CYS A 1 88 ? 3.123 0.676 3.910 1.00 96.38 88 CYS A O 1
ATOM 714 N N . ILE A 1 89 ? 1.925 -0.928 4.934 1.00 97.06 89 ILE A N 1
ATOM 715 C CA . ILE A 1 89 ? 0.729 -0.764 4.097 1.00 97.06 89 ILE A CA 1
ATOM 716 C C . ILE A 1 89 ? 0.075 0.598 4.355 1.00 97.06 89 ILE A C 1
ATOM 718 O O . ILE A 1 89 ? -0.338 1.256 3.402 1.00 97.06 89 ILE A O 1
ATOM 722 N N . ALA A 1 90 ? -0.004 1.036 5.615 1.00 97.00 90 ALA A N 1
ATOM 723 C CA . ALA A 1 90 ? -0.570 2.336 5.955 1.00 97.00 90 ALA A CA 1
ATOM 724 C C . ALA A 1 90 ? 0.218 3.481 5.304 1.00 97.00 90 ALA A C 1
ATOM 726 O O . ALA A 1 90 ? -0.375 4.324 4.634 1.00 97.00 90 ALA A O 1
ATOM 727 N N . MET A 1 91 ? 1.549 3.456 5.409 1.00 95.19 91 MET A N 1
ATOM 728 C CA . MET A 1 91 ? 2.421 4.449 4.774 1.00 95.19 91 MET A CA 1
ATOM 729 C C . MET A 1 91 ? 2.330 4.418 3.246 1.00 95.19 91 MET A C 1
ATOM 731 O O . MET A 1 91 ? 2.276 5.473 2.616 1.00 95.19 91 MET A O 1
ATOM 735 N N . TYR A 1 92 ? 2.226 3.232 2.638 1.00 94.75 92 TYR A N 1
ATOM 736 C CA . TYR A 1 92 ? 2.005 3.101 1.194 1.00 94.75 92 TYR A CA 1
ATOM 737 C C . TYR A 1 92 ? 0.669 3.718 0.757 1.00 94.75 92 TYR A C 1
ATOM 739 O O . TYR A 1 92 ? 0.610 4.464 -0.222 1.00 94.75 92 TYR A O 1
ATOM 747 N N . ASN A 1 93 ? -0.410 3.451 1.494 1.00 95.38 93 ASN A N 1
ATOM 748 C CA . ASN A 1 93 ? -1.727 4.021 1.218 1.00 95.38 93 ASN A CA 1
ATOM 749 C C . ASN A 1 93 ? -1.734 5.549 1.394 1.00 95.38 93 ASN A C 1
ATOM 751 O O . ASN A 1 93 ? -2.341 6.252 0.588 1.00 95.38 93 ASN A O 1
ATOM 755 N N . ILE A 1 94 ? -1.043 6.080 2.409 1.00 93.19 94 ILE A N 1
ATOM 756 C CA . ILE A 1 94 ? -0.867 7.529 2.597 1.00 93.19 94 ILE A CA 1
ATOM 757 C C . ILE A 1 94 ? -0.092 8.117 1.419 1.00 93.19 94 ILE A C 1
ATOM 759 O O . ILE A 1 94 ? -0.576 9.044 0.779 1.00 93.19 94 ILE A O 1
ATOM 763 N N . GLY A 1 95 ? 1.058 7.537 1.068 1.00 89.88 95 GLY A N 1
ATOM 764 C CA . GLY A 1 95 ? 1.893 8.029 -0.025 1.00 89.88 95 GLY A CA 1
ATOM 765 C C . GLY A 1 95 ? 1.163 8.042 -1.373 1.00 89.88 95 GLY A C 1
ATOM 766 O O . GLY A 1 95 ? 1.207 9.024 -2.110 1.00 89.88 95 GLY A O 1
ATOM 767 N N . THR A 1 96 ? 0.424 6.977 -1.686 1.00 87.50 96 THR A N 1
ATOM 768 C CA . THR A 1 96 ? -0.362 6.897 -2.927 1.00 87.50 96 THR A CA 1
ATOM 769 C C . THR A 1 96 ? -1.588 7.809 -2.916 1.00 87.50 96 THR A C 1
ATOM 771 O O . THR A 1 96 ? -1.903 8.409 -3.944 1.00 87.50 96 THR A O 1
ATOM 774 N N . SER A 1 97 ? -2.272 7.974 -1.780 1.00 89.38 97 SER A N 1
ATOM 775 C CA . SER A 1 97 ? -3.454 8.843 -1.686 1.00 89.38 97 SER A CA 1
ATOM 776 C C . SER A 1 97 ? -3.112 10.334 -1.650 1.00 89.38 97 SER A C 1
ATOM 778 O O . SER A 1 97 ? -3.804 11.112 -2.309 1.00 89.38 97 SER A O 1
ATOM 780 N N . ALA A 1 98 ? -2.022 10.736 -0.991 1.00 84.44 98 ALA A N 1
ATOM 781 C CA . ALA A 1 98 ? -1.530 12.117 -0.974 1.00 84.44 98 ALA A CA 1
ATOM 782 C C . ALA A 1 98 ? -1.269 12.647 -2.394 1.00 84.44 98 ALA A C 1
ATOM 784 O O . ALA A 1 98 ? -1.516 13.816 -2.689 1.00 84.44 98 ALA A O 1
ATOM 785 N N . SER A 1 99 ? -0.901 11.762 -3.326 1.00 75.44 99 SER A N 1
ATOM 786 C CA . SER A 1 99 ? -0.666 12.130 -4.727 1.00 75.44 99 SER A CA 1
ATOM 787 C C . SER A 1 99 ? -1.923 12.642 -5.434 1.00 75.44 99 SER A C 1
ATOM 789 O O . SER A 1 99 ? -1.843 13.272 -6.483 1.00 75.44 99 SER A O 1
ATOM 791 N N . SER A 1 100 ? -3.104 12.383 -4.867 1.00 77.56 100 SER A N 1
ATOM 792 C CA . SER A 1 100 ? -4.376 12.872 -5.395 1.00 77.56 100 SER A CA 1
ATOM 793 C C . SER A 1 100 ? -4.755 14.275 -4.921 1.00 77.56 100 SER A C 1
ATOM 795 O O . SER A 1 100 ? -5.675 14.852 -5.499 1.00 77.56 100 SER A O 1
ATOM 797 N N . MET A 1 101 ? -4.072 14.809 -3.901 1.00 70.69 101 MET A N 1
ATOM 798 C CA . MET A 1 101 ? -4.422 16.083 -3.264 1.00 70.69 101 MET A CA 1
ATOM 799 C C . MET A 1 101 ? -3.921 17.296 -4.050 1.00 70.69 101 MET A C 1
ATOM 801 O O . MET A 1 101 ? -4.602 18.316 -4.085 1.00 70.69 101 MET A O 1
ATOM 805 N N . ASN A 1 102 ? -2.769 17.173 -4.719 1.00 65.31 102 ASN A N 1
ATOM 806 C CA . ASN A 1 102 ? -2.081 18.293 -5.359 1.00 65.31 102 ASN A CA 1
ATOM 807 C C . ASN A 1 102 ? -1.881 18.066 -6.865 1.00 65.31 102 ASN A C 1
ATOM 809 O O . ASN A 1 102 ? -1.703 16.937 -7.324 1.00 65.31 102 ASN A O 1
ATOM 813 N N . GLU A 1 103 ? -1.826 19.156 -7.641 1.00 58.44 103 GLU A N 1
ATOM 814 C CA . GLU A 1 103 ? -1.549 19.122 -9.092 1.00 58.44 103 GLU A CA 1
ATOM 815 C C . GLU A 1 103 ? -0.194 18.468 -9.416 1.00 58.44 103 GLU A C 1
ATOM 817 O O . GLU A 1 103 ? -0.008 17.877 -10.480 1.00 58.44 103 GLU A O 1
ATOM 822 N N . ASN A 1 104 ? 0.735 18.495 -8.455 1.00 56.19 104 ASN A N 1
ATOM 823 C CA . ASN A 1 104 ? 2.045 17.868 -8.570 1.00 56.19 104 ASN A CA 1
ATOM 824 C C . ASN A 1 104 ? 2.002 16.335 -8.496 1.00 56.19 104 ASN A C 1
ATOM 826 O O . ASN A 1 104 ? 3.033 15.707 -8.741 1.00 56.19 104 ASN A O 1
ATOM 830 N N . GLY A 1 105 ? 0.863 15.693 -8.218 1.00 63.09 105 GLY A N 1
ATOM 831 C CA . GLY A 1 105 ? 0.755 14.233 -8.226 1.00 63.09 105 GLY A CA 1
ATOM 832 C C . GLY A 1 105 ? 1.711 13.568 -7.226 1.00 63.09 105 GLY A C 1
ATOM 833 O O . GLY A 1 105 ? 1.895 14.039 -6.109 1.00 63.09 105 GLY A O 1
ATOM 834 N N . LEU A 1 106 ? 2.434 12.531 -7.672 1.00 57.84 106 LEU A N 1
ATOM 835 C CA . LEU A 1 106 ? 3.477 11.819 -6.900 1.00 57.84 106 LEU A CA 1
ATOM 836 C C . LEU A 1 106 ? 4.681 12.683 -6.456 1.00 57.84 106 LEU A C 1
ATOM 838 O O . LEU A 1 106 ? 5.589 12.182 -5.806 1.00 57.84 106 LEU A O 1
ATOM 842 N N . GLY A 1 107 ? 4.740 13.950 -6.869 1.00 54.84 107 GLY A N 1
ATOM 843 C CA . GLY A 1 107 ? 5.813 14.899 -6.559 1.00 54.84 107 GLY A CA 1
ATOM 844 C C . GLY A 1 107 ? 5.471 15.769 -5.355 1.00 54.84 107 GLY A C 1
ATOM 845 O O . GLY A 1 107 ? 6.250 16.640 -4.980 1.00 54.84 107 GLY A O 1
ATOM 846 N N . ASP A 1 108 ? 4.292 15.551 -4.778 1.00 69.62 108 ASP A N 1
ATOM 847 C CA . ASP A 1 108 ? 3.925 16.086 -3.486 1.00 69.62 108 ASP A CA 1
ATOM 848 C C . ASP A 1 108 ? 4.840 15.536 -2.375 1.00 69.62 108 ASP A C 1
ATOM 850 O O . ASP A 1 108 ? 5.202 14.355 -2.370 1.00 69.62 108 ASP A O 1
ATOM 854 N N . MET A 1 109 ? 5.206 16.395 -1.420 1.00 73.50 109 MET A N 1
ATOM 855 C CA . MET A 1 109 ? 6.118 16.035 -0.331 1.00 73.50 109 MET A CA 1
ATOM 856 C C . MET A 1 109 ? 5.541 14.921 0.554 1.00 73.50 109 MET A C 1
ATOM 858 O O . MET A 1 109 ? 6.285 14.024 0.953 1.00 73.50 109 MET A O 1
ATOM 862 N N . GLY A 1 110 ? 4.228 14.931 0.808 1.00 77.38 110 GLY A N 1
ATOM 863 C CA . GLY A 1 110 ? 3.545 13.885 1.569 1.00 77.38 110 GLY A CA 1
ATOM 864 C C . GLY A 1 110 ? 3.557 12.545 0.836 1.00 77.38 110 GLY A C 1
ATOM 865 O O . GLY A 1 110 ? 3.836 11.508 1.441 1.00 77.38 110 GLY A O 1
ATOM 866 N N . SER A 1 111 ? 3.371 12.568 -0.489 1.00 80.12 111 SER A N 1
ATOM 867 C CA . SER A 1 111 ? 3.518 11.366 -1.325 1.00 80.12 111 SER A CA 1
ATOM 868 C C . SER A 1 111 ? 4.922 10.784 -1.243 1.00 80.12 111 SER A C 1
ATOM 870 O O . SER A 1 111 ? 5.091 9.592 -0.984 1.00 80.12 111 SER A O 1
ATOM 872 N N . PHE A 1 112 ? 5.939 11.628 -1.435 1.00 80.75 112 PHE A N 1
ATOM 873 C CA . PHE A 1 112 ? 7.333 11.202 -1.401 1.00 80.75 112 PHE A CA 1
ATOM 874 C C . PHE A 1 112 ? 7.724 10.633 -0.033 1.00 80.75 112 PHE A C 1
ATOM 876 O O . PHE A 1 112 ? 8.349 9.572 0.034 1.00 80.75 112 PHE A O 1
ATOM 883 N N . HIS A 1 113 ? 7.333 11.305 1.053 1.00 85.06 113 HIS A N 1
ATOM 884 C CA . HIS A 1 113 ? 7.602 10.853 2.414 1.00 85.06 113 HIS A CA 1
ATOM 885 C C . HIS A 1 113 ? 6.930 9.504 2.700 1.00 85.06 113 HIS A C 1
ATOM 887 O O . HIS A 1 113 ? 7.619 8.541 3.040 1.00 85.06 113 HIS A O 1
ATOM 893 N N . GLY A 1 114 ? 5.616 9.404 2.464 1.00 88.69 114 GLY A N 1
ATOM 894 C CA . GLY A 1 114 ? 4.846 8.179 2.686 1.00 88.69 114 GLY A CA 1
ATOM 895 C C . GLY A 1 114 ? 5.402 6.982 1.913 1.00 88.69 114 GLY A C 1
ATOM 896 O O . GLY A 1 114 ? 5.617 5.909 2.479 1.00 88.69 114 GLY A O 1
ATOM 897 N N . MET A 1 115 ? 5.716 7.181 0.630 1.00 87.25 115 MET A N 1
ATOM 898 C CA . MET A 1 115 ? 6.291 6.136 -0.221 1.00 87.25 115 MET A CA 1
ATOM 899 C C . MET A 1 115 ? 7.697 5.715 0.226 1.00 87.25 115 MET A C 1
ATOM 901 O O . MET A 1 115 ? 7.997 4.521 0.233 1.00 87.25 115 MET A O 1
ATOM 905 N N . SER A 1 116 ? 8.551 6.665 0.622 1.00 87.00 116 SER A N 1
ATOM 906 C CA . SER A 1 116 ? 9.925 6.388 1.073 1.00 87.00 116 SER A CA 1
ATOM 907 C C . SER A 1 116 ? 9.962 5.589 2.370 1.00 87.00 116 SER A C 1
ATOM 909 O O . SER A 1 116 ? 10.689 4.600 2.472 1.00 87.00 116 SER A O 1
ATOM 911 N N . GLU A 1 117 ? 9.127 5.966 3.333 1.00 90.25 117 GLU A N 1
ATOM 912 C CA . GLU A 1 117 ? 8.978 5.255 4.600 1.00 90.25 117 GLU A CA 1
ATOM 913 C C . GLU A 1 117 ? 8.391 3.851 4.401 1.00 90.25 117 GLU A C 1
ATOM 915 O O . GLU A 1 117 ? 8.928 2.865 4.916 1.00 90.25 117 GLU A O 1
ATOM 920 N N . ALA A 1 118 ? 7.351 3.724 3.569 1.00 93.19 118 ALA A N 1
ATOM 921 C CA . ALA A 1 118 ? 6.795 2.425 3.203 1.00 93.19 118 ALA A CA 1
ATOM 922 C C . ALA A 1 118 ? 7.850 1.518 2.556 1.00 93.19 118 ALA A C 1
ATOM 924 O O . ALA A 1 118 ? 7.933 0.332 2.885 1.00 93.19 118 ALA A O 1
ATOM 925 N N . ALA A 1 119 ? 8.681 2.063 1.662 1.00 90.56 119 ALA A N 1
ATOM 926 C CA . ALA A 1 119 ? 9.757 1.327 1.010 1.00 90.56 119 ALA A CA 1
ATOM 927 C C . ALA A 1 119 ? 10.830 0.876 2.007 1.00 90.56 119 ALA A C 1
ATOM 929 O O . ALA A 1 119 ? 11.234 -0.289 1.978 1.00 90.56 119 ALA A O 1
ATOM 930 N N . ALA A 1 120 ? 11.268 1.763 2.903 1.00 89.50 120 ALA A N 1
ATOM 931 C CA . ALA A 1 120 ? 12.251 1.447 3.934 1.00 89.50 120 ALA A CA 1
ATOM 932 C C . ALA A 1 120 ? 11.757 0.319 4.854 1.00 89.50 120 ALA A C 1
ATOM 934 O O . ALA A 1 120 ? 12.438 -0.701 4.997 1.00 89.50 120 ALA A O 1
ATOM 935 N N . GLY A 1 121 ? 10.542 0.451 5.397 1.00 91.62 121 GLY A N 1
ATOM 936 C CA . GLY A 1 121 ? 9.941 -0.560 6.266 1.00 91.62 121 GLY A CA 1
ATOM 937 C C . GLY A 1 121 ? 9.707 -1.892 5.552 1.00 91.62 121 GLY A C 1
ATOM 938 O O . GLY A 1 121 ? 10.065 -2.949 6.074 1.00 91.62 121 GLY A O 1
ATOM 939 N N . THR A 1 122 ? 9.194 -1.853 4.318 1.00 93.56 122 THR A N 1
ATOM 940 C CA . THR A 1 122 ? 8.947 -3.060 3.513 1.00 93.56 122 THR A CA 1
ATOM 941 C C . THR A 1 122 ? 10.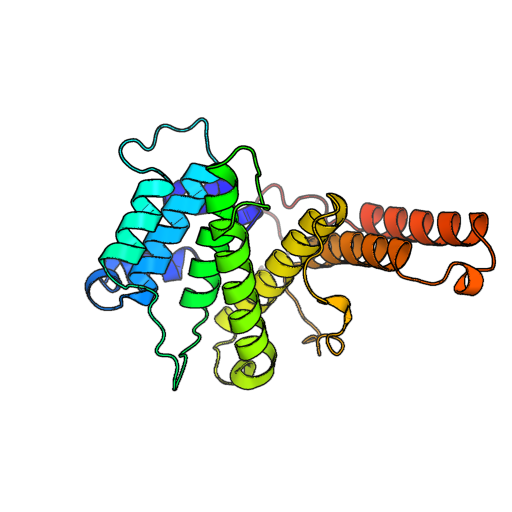243 -3.813 3.237 1.00 93.56 122 THR A C 1
ATOM 943 O O . THR A 1 122 ? 10.295 -5.024 3.441 1.00 93.56 122 THR A O 1
ATOM 946 N N . ARG A 1 123 ? 11.312 -3.113 2.833 1.00 89.44 123 ARG A N 1
ATOM 947 C CA . ARG A 1 123 ? 12.634 -3.723 2.619 1.00 89.44 123 ARG A CA 1
ATOM 948 C C . ARG A 1 123 ? 13.194 -4.294 3.914 1.00 89.44 123 ARG A C 1
ATOM 950 O O . ARG A 1 123 ? 13.682 -5.419 3.912 1.00 89.44 123 ARG A O 1
ATOM 957 N N . PHE A 1 124 ? 13.102 -3.552 5.017 1.00 90.75 124 PHE A N 1
ATOM 958 C CA . PHE A 1 124 ? 13.598 -4.024 6.305 1.00 90.75 124 PHE A CA 1
ATOM 959 C C . PHE A 1 124 ? 12.918 -5.333 6.722 1.00 90.75 124 PHE A C 1
ATOM 961 O O . PHE A 1 124 ? 13.591 -6.305 7.069 1.00 90.75 124 PHE A O 1
ATOM 968 N N . LEU A 1 125 ? 11.586 -5.387 6.629 1.00 92.50 125 LEU A N 1
ATOM 969 C CA . LEU A 1 125 ? 10.833 -6.602 6.919 1.00 92.50 125 LEU A CA 1
ATOM 970 C C . LEU A 1 125 ? 11.222 -7.741 5.977 1.00 92.50 125 LEU A C 1
ATOM 972 O O . LEU A 1 125 ? 11.457 -8.854 6.433 1.00 92.50 125 LEU A O 1
ATOM 976 N N . ALA A 1 126 ? 11.338 -7.452 4.684 1.00 88.56 126 ALA A N 1
ATOM 977 C CA . ALA A 1 126 ? 11.579 -8.450 3.655 1.00 88.56 126 ALA A CA 1
ATOM 978 C C . ALA A 1 126 ? 12.973 -9.091 3.756 1.00 88.56 126 ALA A C 1
ATOM 980 O O . ALA A 1 126 ? 13.100 -10.291 3.533 1.00 88.56 126 ALA A O 1
ATOM 981 N N . TYR A 1 127 ? 14.000 -8.318 4.120 1.00 86.62 127 TYR A N 1
ATOM 982 C CA . TYR A 1 127 ? 15.378 -8.813 4.206 1.00 86.62 127 TYR A CA 1
ATOM 983 C C . TYR A 1 127 ? 15.771 -9.323 5.591 1.00 86.62 127 TYR A C 1
ATOM 985 O O . TYR A 1 127 ? 16.588 -10.235 5.688 1.00 86.62 127 TYR A O 1
ATOM 993 N N . TYR A 1 128 ? 15.216 -8.750 6.662 1.00 89.12 128 TYR A N 1
ATOM 994 C CA . TYR A 1 128 ? 15.699 -9.030 8.019 1.00 89.12 128 TYR A CA 1
ATOM 995 C C . TYR A 1 128 ? 14.673 -9.704 8.923 1.00 89.12 128 TYR A C 1
ATOM 997 O O . TYR A 1 128 ? 15.067 -10.313 9.913 1.00 89.12 128 TYR A O 1
ATOM 1005 N N . ARG A 1 129 ? 13.371 -9.600 8.627 1.00 91.56 129 ARG A N 1
ATOM 1006 C CA . ARG A 1 129 ? 12.294 -10.078 9.518 1.00 91.56 129 ARG A CA 1
ATOM 1007 C C . ARG A 1 129 ? 11.271 -10.977 8.820 1.00 91.56 129 ARG A C 1
ATOM 1009 O O . ARG A 1 129 ? 10.232 -11.271 9.396 1.00 91.56 129 ARG A O 1
ATOM 1016 N N . MET A 1 130 ? 11.554 -11.443 7.604 1.00 89.81 130 MET A N 1
ATOM 1017 C CA . MET A 1 130 ? 10.621 -12.252 6.810 1.00 89.81 130 MET A CA 1
ATOM 1018 C C . MET A 1 130 ? 10.244 -13.555 7.522 1.00 89.81 130 MET A C 1
ATOM 1020 O O . MET A 1 130 ? 9.082 -13.953 7.512 1.00 89.81 130 MET A O 1
ATOM 1024 N N . ALA A 1 131 ? 11.220 -14.180 8.187 1.00 90.12 131 ALA A N 1
ATOM 1025 C CA . ALA A 1 131 ? 11.031 -15.408 8.955 1.00 90.12 131 ALA A CA 1
ATOM 1026 C C . ALA A 1 131 ? 10.116 -15.231 10.182 1.00 90.12 131 ALA A C 1
ATOM 1028 O O . ALA A 1 131 ? 9.537 -16.209 10.647 1.00 90.12 131 ALA A O 1
ATOM 1029 N N . ASP A 1 132 ? 9.950 -13.999 10.675 1.00 92.38 132 ASP A N 1
ATOM 1030 C CA . ASP A 1 132 ? 9.084 -13.696 11.819 1.00 92.38 132 ASP A CA 1
ATOM 1031 C C . ASP A 1 132 ? 7.617 -13.494 11.407 1.00 92.38 132 ASP A C 1
ATOM 1033 O O . ASP A 1 132 ? 6.737 -13.400 12.263 1.00 92.38 132 ASP A O 1
ATOM 1037 N N . LEU A 1 133 ? 7.344 -13.392 10.103 1.00 90.62 133 LEU A N 1
ATOM 1038 C CA . LEU A 1 133 ? 6.009 -13.178 9.558 1.00 90.62 133 LEU A CA 1
ATOM 1039 C C . LEU A 1 133 ? 5.328 -14.507 9.240 1.00 90.62 133 LEU A C 1
ATOM 1041 O O . LEU A 1 133 ? 5.949 -15.435 8.716 1.00 90.62 133 LEU A O 1
ATOM 1045 N N . ASP A 1 134 ? 4.017 -14.568 9.480 1.00 91.31 134 ASP A N 1
ATOM 1046 C CA . ASP A 1 134 ? 3.210 -15.703 9.037 1.00 91.31 134 ASP A CA 1
ATOM 1047 C C . ASP A 1 134 ? 3.185 -15.792 7.493 1.00 91.31 134 ASP A C 1
ATOM 1049 O O . ASP A 1 134 ? 3.394 -14.802 6.790 1.00 91.31 134 ASP A O 1
ATOM 1053 N N . MET A 1 135 ? 2.909 -16.975 6.934 1.00 90.25 135 MET A N 1
ATOM 1054 C CA . MET A 1 135 ? 2.919 -17.184 5.475 1.00 90.25 135 MET A CA 1
ATOM 1055 C C . MET A 1 135 ? 1.996 -16.205 4.725 1.00 90.25 135 MET A C 1
ATOM 1057 O O . MET A 1 135 ? 2.326 -15.742 3.636 1.00 90.25 135 MET A O 1
ATOM 1061 N N . SER A 1 136 ? 0.844 -15.853 5.301 1.00 89.31 136 SER A N 1
ATOM 1062 C CA . SER A 1 136 ? -0.081 -14.890 4.697 1.00 89.31 136 SER A CA 1
ATOM 1063 C C . SER A 1 136 ? 0.530 -13.484 4.678 1.00 89.31 136 SER A C 1
ATOM 1065 O O . SER A 1 136 ? 0.491 -12.816 3.643 1.00 89.31 136 SER A O 1
ATOM 1067 N N . GLN A 1 137 ? 1.163 -13.057 5.769 1.00 92.19 137 GLN A N 1
ATOM 1068 C CA . GLN A 1 137 ? 1.883 -11.789 5.863 1.00 92.19 137 GLN A CA 1
ATOM 1069 C C . GLN A 1 137 ? 3.079 -11.731 4.916 1.00 92.19 137 GLN A C 1
ATOM 1071 O O . GLN A 1 137 ? 3.277 -10.704 4.275 1.00 92.19 137 GLN A O 1
ATOM 1076 N N . GLN A 1 138 ? 3.835 -12.819 4.758 1.00 91.62 138 GLN A N 1
ATOM 1077 C CA . GLN A 1 138 ? 4.934 -12.879 3.791 1.00 91.62 138 GLN A CA 1
ATOM 1078 C C . GLN A 1 138 ? 4.434 -12.646 2.359 1.00 91.62 138 GLN A C 1
ATOM 1080 O O . GLN A 1 138 ? 5.047 -11.901 1.594 1.00 91.62 138 GLN A O 1
ATOM 1085 N N . GLN A 1 139 ? 3.297 -13.242 1.984 1.00 88.50 139 GLN A N 1
ATOM 1086 C CA . GLN A 1 139 ? 2.707 -13.040 0.657 1.00 88.50 139 GLN A CA 1
ATOM 1087 C C . GLN A 1 139 ? 2.195 -11.605 0.467 1.00 88.50 139 GLN A C 1
ATOM 1089 O O . GLN A 1 139 ? 2.399 -11.021 -0.596 1.00 88.50 139 GLN A O 1
ATOM 1094 N N . LEU A 1 140 ? 1.578 -11.005 1.488 1.00 93.06 140 LEU A N 1
ATOM 1095 C CA . LEU A 1 140 ? 1.185 -9.593 1.447 1.00 93.06 140 LEU A CA 1
ATOM 1096 C C . LEU A 1 140 ? 2.398 -8.655 1.359 1.00 93.06 140 LEU A C 1
ATOM 1098 O O . LEU A 1 140 ? 2.363 -7.699 0.588 1.00 93.06 140 LEU A O 1
ATOM 1102 N N . LEU A 1 141 ? 3.481 -8.951 2.080 1.00 93.44 141 LEU A N 1
ATOM 1103 C CA . LEU A 1 141 ? 4.716 -8.171 2.039 1.00 93.44 141 LEU A CA 1
ATOM 1104 C C . LEU A 1 141 ? 5.359 -8.208 0.648 1.00 93.44 141 LEU A C 1
ATOM 1106 O O . LEU A 1 141 ? 5.759 -7.167 0.135 1.00 93.44 141 LEU A O 1
ATOM 1110 N N . LYS A 1 142 ? 5.392 -9.380 -0.001 1.00 87.25 142 LYS A N 1
ATOM 1111 C CA . LYS A 1 142 ? 5.857 -9.519 -1.394 1.00 87.25 142 LYS A CA 1
ATOM 1112 C C . LYS A 1 142 ? 5.037 -8.653 -2.349 1.00 87.25 142 LYS A C 1
ATOM 1114 O O . LYS A 1 142 ? 5.599 -7.964 -3.193 1.00 87.25 142 LYS A O 1
ATOM 1119 N N . ARG A 1 143 ? 3.708 -8.654 -2.208 1.00 91.00 143 ARG A N 1
ATOM 1120 C CA . ARG A 1 143 ? 2.818 -7.811 -3.028 1.00 91.00 143 ARG A CA 1
ATOM 1121 C C . ARG A 1 143 ? 3.085 -6.330 -2.805 1.00 91.00 143 ARG A C 1
ATOM 1123 O O . ARG A 1 143 ? 3.179 -5.584 -3.771 1.00 91.00 143 ARG A O 1
ATOM 1130 N N . LEU A 1 144 ? 3.234 -5.923 -1.546 1.00 93.12 144 LEU A N 1
ATOM 1131 C CA . LEU A 1 144 ? 3.548 -4.544 -1.191 1.00 93.12 144 LEU A CA 1
ATOM 1132 C C . LEU A 1 144 ? 4.892 -4.103 -1.785 1.00 93.12 144 LEU A C 1
ATOM 1134 O O . LEU A 1 144 ? 4.963 -3.038 -2.388 1.00 93.12 144 LEU A O 1
ATOM 1138 N N . PHE A 1 145 ? 5.927 -4.942 -1.684 1.00 88.12 145 PHE A N 1
ATOM 1139 C CA . PHE A 1 145 ? 7.243 -4.685 -2.272 1.00 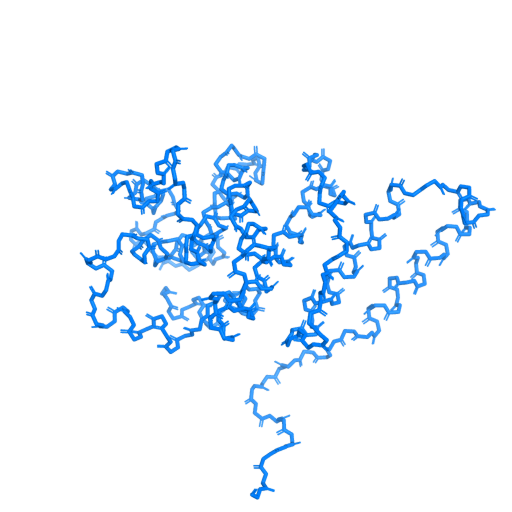88.12 145 PHE A CA 1
ATOM 1140 C C . PHE A 1 145 ? 7.142 -4.385 -3.772 1.00 88.12 145 PHE A C 1
ATOM 1142 O O . PHE A 1 145 ? 7.659 -3.375 -4.246 1.00 88.12 145 PHE A O 1
ATOM 1149 N N . TRP A 1 146 ? 6.415 -5.224 -4.508 1.00 82.94 146 TRP A N 1
ATOM 1150 C CA . TRP A 1 146 ? 6.229 -5.059 -5.947 1.00 82.94 146 TRP A CA 1
ATOM 1151 C C . TRP A 1 146 ? 5.361 -3.854 -6.322 1.00 82.94 146 TRP A C 1
ATOM 1153 O O . TRP A 1 146 ? 5.631 -3.201 -7.326 1.00 82.94 146 TRP A O 1
ATOM 1163 N N . LEU A 1 147 ? 4.354 -3.512 -5.517 1.00 87.88 147 LEU A N 1
ATOM 1164 C CA . LEU A 1 147 ? 3.557 -2.300 -5.728 1.00 87.88 147 LEU A CA 1
ATOM 1165 C C . LEU A 1 147 ? 4.372 -1.025 -5.500 1.00 87.88 147 LEU A C 1
ATOM 1167 O O . LEU A 1 147 ? 4.237 -0.068 -6.260 1.00 87.88 147 LEU A O 1
ATOM 1171 N N . ILE A 1 148 ? 5.238 -1.015 -4.484 1.00 87.12 148 ILE A N 1
ATOM 1172 C CA . ILE A 1 148 ? 6.173 0.089 -4.233 1.00 87.12 148 ILE A CA 1
ATOM 1173 C C . ILE A 1 148 ? 7.166 0.213 -5.392 1.00 87.12 148 ILE A C 1
ATOM 1175 O O . ILE A 1 148 ? 7.403 1.316 -5.877 1.00 87.12 148 ILE A O 1
ATOM 1179 N N . PHE A 1 149 ? 7.700 -0.911 -5.877 1.00 82.00 149 PHE A N 1
ATOM 1180 C CA . PHE A 1 149 ? 8.559 -0.932 -7.059 1.00 82.00 149 PHE A CA 1
ATOM 1181 C C . PHE A 1 149 ? 7.858 -0.331 -8.286 1.00 82.00 149 PHE A C 1
ATOM 1183 O O . PHE A 1 149 ? 8.380 0.602 -8.891 1.00 82.00 149 PHE A O 1
ATOM 1190 N N . ALA A 1 150 ? 6.644 -0.790 -8.603 1.00 80.56 150 ALA A N 1
ATOM 1191 C CA . ALA A 1 150 ? 5.859 -0.270 -9.723 1.00 80.56 150 ALA A CA 1
ATOM 1192 C C . ALA A 1 150 ? 5.572 1.238 -9.593 1.00 80.56 150 ALA A C 1
ATOM 1194 O O . ALA A 1 150 ? 5.635 1.974 -10.582 1.00 80.56 150 ALA A O 1
ATOM 1195 N N . ALA A 1 151 ? 5.293 1.716 -8.377 1.00 79.31 151 ALA A N 1
ATOM 1196 C CA . ALA A 1 151 ? 5.083 3.135 -8.112 1.00 79.31 151 ALA A CA 1
ATOM 1197 C C . ALA A 1 151 ? 6.352 3.968 -8.366 1.00 79.31 151 ALA A C 1
ATOM 1199 O O . ALA A 1 151 ? 6.261 5.032 -8.978 1.00 79.31 151 ALA A O 1
ATOM 1200 N N . TYR A 1 152 ? 7.530 3.476 -7.970 1.00 77.25 152 TYR A N 1
ATOM 1201 C CA . TYR A 1 152 ? 8.795 4.157 -8.254 1.00 77.25 152 TYR A CA 1
ATOM 1202 C C . TYR A 1 152 ? 9.154 4.151 -9.735 1.00 77.25 152 TYR A C 1
ATOM 1204 O O . TYR A 1 152 ? 9.491 5.204 -10.264 1.00 77.25 152 TYR A O 1
ATOM 1212 N N . CYS A 1 153 ? 8.990 3.030 -10.437 1.00 73.12 153 CYS A N 1
ATOM 1213 C CA . CYS A 1 153 ? 9.199 3.009 -11.884 1.00 73.12 153 CYS A CA 1
ATOM 1214 C C . CYS A 1 153 ? 8.249 3.973 -12.607 1.00 73.12 153 CYS A C 1
ATOM 1216 O O . CYS A 1 153 ? 8.648 4.645 -13.554 1.00 73.12 153 CYS A O 1
ATOM 1218 N N . SER A 1 154 ? 7.006 4.093 -12.130 1.00 71.50 154 SER A N 1
ATOM 1219 C CA . SER A 1 154 ? 6.054 5.079 -12.646 1.00 71.50 154 SER A CA 1
ATOM 1220 C C . SER A 1 154 ? 6.525 6.513 -12.395 1.00 71.50 154 SER A C 1
ATOM 1222 O O . SER A 1 154 ? 6.427 7.344 -13.291 1.00 71.50 154 SER A O 1
ATOM 1224 N N . ALA A 1 155 ? 7.064 6.818 -11.211 1.00 67.81 155 ALA A N 1
ATOM 1225 C CA . ALA A 1 155 ? 7.626 8.135 -1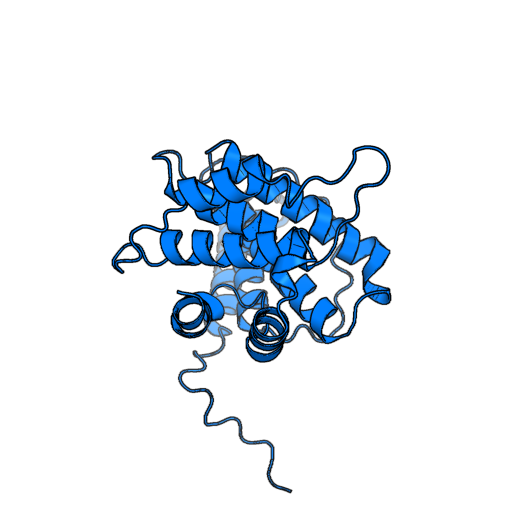0.911 1.00 67.81 155 ALA A CA 1
ATOM 1226 C C . ALA A 1 155 ? 8.855 8.456 -11.787 1.00 67.81 155 ALA A C 1
ATOM 1228 O O . ALA A 1 155 ? 8.932 9.553 -12.349 1.00 67.81 155 ALA A O 1
ATOM 1229 N N . ASP A 1 156 ? 9.751 7.484 -11.976 1.00 66.38 156 ASP A N 1
ATOM 1230 C CA . ASP A 1 156 ? 10.940 7.608 -12.826 1.00 66.38 156 ASP A CA 1
ATOM 1231 C C . ASP A 1 156 ? 10.575 7.860 -14.298 1.00 66.38 156 ASP A C 1
ATOM 1233 O O . ASP A 1 156 ? 11.202 8.701 -14.944 1.00 66.38 156 ASP A O 1
ATOM 1237 N N . ILE A 1 157 ? 9.515 7.221 -14.823 1.00 63.94 157 ILE A N 1
ATOM 1238 C CA . ILE A 1 157 ? 8.983 7.499 -16.175 1.00 63.94 157 ILE A CA 1
ATOM 1239 C C . ILE A 1 157 ? 8.669 8.992 -16.357 1.00 63.94 157 ILE A C 1
ATOM 1241 O O . ILE A 1 157 ? 8.910 9.549 -17.427 1.00 63.94 157 ILE A O 1
ATOM 1245 N N . PHE A 1 158 ? 8.174 9.665 -15.315 1.00 59.16 158 PHE A N 1
ATOM 1246 C CA . PHE A 1 158 ? 7.871 11.099 -15.343 1.00 59.16 158 PHE A CA 1
ATOM 1247 C C . PHE A 1 158 ? 9.084 11.995 -15.028 1.00 59.16 158 PHE A C 1
ATOM 1249 O O . PHE A 1 158 ? 8.910 13.183 -14.752 1.00 59.16 158 PHE A O 1
ATOM 1256 N N . GLY A 1 159 ? 10.305 11.449 -15.055 1.00 54.75 159 GLY A N 1
ATOM 1257 C CA . GLY A 1 159 ? 11.546 12.180 -14.782 1.00 54.75 159 GLY A CA 1
ATOM 1258 C C . GLY A 1 159 ? 11.737 12.542 -13.308 1.00 54.75 159 GLY A C 1
ATOM 1259 O O . GLY A 1 159 ? 12.528 13.430 -12.988 1.00 54.75 159 GLY A O 1
ATOM 1260 N N . ARG A 1 160 ? 11.000 11.892 -12.400 1.00 58.75 160 ARG A N 1
ATOM 1261 C CA . ARG A 1 160 ? 11.068 12.138 -10.956 1.00 58.75 160 ARG A CA 1
ATOM 1262 C C . ARG A 1 160 ? 11.956 11.077 -10.327 1.00 58.75 160 ARG A C 1
ATOM 1264 O O . ARG A 1 160 ? 11.459 10.036 -9.920 1.00 58.75 160 ARG A O 1
ATOM 1271 N N . LEU A 1 161 ? 13.256 11.371 -10.281 1.00 46.94 161 LEU A N 1
ATOM 1272 C CA . LEU A 1 161 ? 14.305 10.517 -9.714 1.00 46.94 161 LEU A CA 1
ATOM 1273 C C . LEU A 1 161 ? 13.888 9.942 -8.352 1.00 46.94 161 LEU A C 1
ATOM 1275 O O . LEU A 1 161 ? 13.961 10.631 -7.332 1.00 46.94 161 LEU A O 1
ATOM 1279 N N . SER A 1 162 ? 13.476 8.677 -8.334 1.00 52.12 162 SER A N 1
ATOM 1280 C CA . SER A 1 162 ? 13.328 7.898 -7.111 1.00 52.12 162 SER A CA 1
ATOM 1281 C C . SER A 1 162 ? 14.597 7.085 -6.873 1.00 52.12 162 SER A C 1
ATOM 1283 O O . SER A 1 162 ? 15.124 6.420 -7.760 1.00 52.12 162 SER A O 1
ATOM 1285 N N . LEU A 1 163 ? 15.125 7.184 -5.654 1.00 48.16 163 LEU A N 1
ATOM 1286 C CA . LEU A 1 163 ? 16.378 6.560 -5.230 1.00 48.16 163 LEU A CA 1
ATOM 1287 C C . LEU A 1 163 ? 16.402 5.042 -5.500 1.00 48.16 163 LEU A C 1
ATOM 1289 O O . LEU A 1 163 ? 15.450 4.319 -5.199 1.00 48.16 163 LEU A O 1
ATOM 1293 N N . SER A 1 164 ? 17.542 4.611 -6.041 1.00 46.88 164 SER A N 1
ATOM 1294 C CA . SER A 1 164 ? 17.988 3.276 -6.461 1.00 46.88 164 SER A CA 1
ATOM 1295 C C . SER A 1 164 ? 17.274 2.046 -5.872 1.00 46.88 164 SER A C 1
ATOM 1297 O O . SER A 1 164 ? 17.805 1.305 -5.047 1.00 46.88 164 SER A O 1
ATOM 1299 N N . VAL A 1 165 ? 16.102 1.691 -6.411 1.00 45.97 165 VAL A N 1
ATOM 1300 C CA . VAL A 1 165 ? 15.616 0.301 -6.276 1.00 45.97 165 VAL A CA 1
ATOM 1301 C C . VAL A 1 165 ? 16.509 -0.672 -7.066 1.00 45.97 165 VAL A C 1
ATOM 1303 O O . VAL A 1 165 ? 16.613 -1.843 -6.715 1.00 45.97 165 VAL A O 1
ATOM 1306 N N . ALA A 1 166 ? 17.205 -0.166 -8.087 1.00 45.66 166 ALA A N 1
ATOM 1307 C CA . ALA A 1 166 ? 18.093 -0.921 -8.967 1.00 45.66 166 ALA A CA 1
ATOM 1308 C C . ALA A 1 166 ? 19.424 -1.365 -8.332 1.00 45.66 166 ALA A C 1
ATOM 1310 O O . ALA A 1 166 ? 20.084 -2.247 -8.871 1.00 45.66 166 ALA A O 1
ATOM 1311 N N . GLU A 1 167 ? 19.822 -0.789 -7.193 1.00 46.28 167 GLU A N 1
ATOM 1312 C CA . GLU A 1 167 ? 21.057 -1.169 -6.481 1.00 46.28 167 GLU A CA 1
ATOM 1313 C C . GLU A 1 167 ? 20.826 -2.256 -5.418 1.00 46.28 167 GLU A C 1
ATOM 1315 O O . GLU A 1 167 ? 21.751 -2.639 -4.699 1.00 46.28 167 GLU A O 1
ATOM 1320 N N . LEU A 1 168 ? 19.597 -2.763 -5.285 1.00 49.03 168 LEU A N 1
ATOM 1321 C CA . LEU A 1 168 ? 19.303 -3.815 -4.320 1.00 49.03 168 LEU A CA 1
ATOM 1322 C C . LEU A 1 168 ? 19.832 -5.172 -4.809 1.00 49.03 168 LEU A C 1
ATOM 1324 O O . LEU A 1 168 ? 19.749 -5.475 -6.003 1.00 49.03 168 LEU A O 1
ATOM 1328 N N . PRO A 1 169 ? 20.332 -6.026 -3.896 1.00 45.97 169 PRO A N 1
ATOM 1329 C CA . PRO A 1 169 ? 20.622 -7.410 -4.238 1.00 45.97 169 PRO A CA 1
ATOM 1330 C C . PRO A 1 169 ? 19.363 -8.068 -4.830 1.00 45.97 169 PRO A C 1
ATOM 1332 O O . PRO A 1 169 ? 18.253 -7.737 -4.395 1.00 45.97 169 PRO A O 1
ATOM 1335 N N . PRO A 1 170 ? 19.511 -8.990 -5.802 1.00 49.31 170 PRO A N 1
ATOM 1336 C CA . PRO A 1 170 ? 18.381 -9.687 -6.400 1.00 49.31 170 PRO A CA 1
ATOM 1337 C C . PRO A 1 170 ? 17.471 -10.235 -5.306 1.00 49.31 170 PRO A C 1
ATOM 1339 O O . PRO A 1 170 ? 17.939 -10.921 -4.393 1.00 49.31 170 PRO A O 1
ATOM 1342 N N . TRP A 1 171 ? 16.180 -9.905 -5.381 1.00 49.75 171 TRP A N 1
ATOM 1343 C CA . TRP A 1 171 ? 15.191 -10.423 -4.448 1.00 49.75 171 TRP A CA 1
ATOM 1344 C C . TRP A 1 171 ? 15.324 -11.947 -4.396 1.00 49.75 171 TRP A C 1
ATOM 1346 O O . TRP A 1 171 ? 15.133 -12.616 -5.408 1.00 49.75 171 TRP A O 1
ATOM 1356 N N . HIS A 1 172 ? 15.634 -12.504 -3.220 1.00 55.94 172 HIS A N 1
ATOM 1357 C CA . HIS A 1 172 ? 15.916 -13.937 -3.041 1.00 55.94 172 HIS A CA 1
ATOM 1358 C C . HIS A 1 172 ? 14.714 -14.860 -3.299 1.00 55.94 172 HIS A C 1
ATOM 1360 O O . HIS A 1 172 ? 14.832 -16.059 -3.084 1.00 55.94 172 HIS A O 1
ATOM 1366 N N . GLY A 1 173 ? 13.581 -14.280 -3.732 1.00 49.09 173 GLY A N 1
ATOM 1367 C CA . GLY A 1 173 ? 12.471 -14.942 -4.400 1.00 49.09 173 GLY A CA 1
ATOM 1368 C C . GLY A 1 173 ? 12.197 -16.349 -3.906 1.00 49.09 173 GLY A C 1
ATOM 1369 O O . GLY A 1 173 ? 12.679 -17.305 -4.506 1.00 49.09 173 GLY A O 1
ATOM 1370 N N . ASP A 1 174 ? 11.348 -16.494 -2.886 1.00 42.81 174 ASP A N 1
ATOM 1371 C CA . ASP A 1 174 ? 10.659 -17.774 -2.741 1.00 42.81 174 ASP A CA 1
ATOM 1372 C C . ASP A 1 174 ? 10.032 -18.103 -4.095 1.00 42.81 174 ASP A C 1
ATOM 1374 O O . ASP A 1 174 ? 9.282 -17.297 -4.656 1.00 42.81 174 ASP A O 1
ATOM 1378 N N . THR A 1 175 ? 10.334 -19.299 -4.585 1.00 47.53 175 THR A N 1
ATOM 1379 C CA . THR A 1 175 ? 9.959 -19.877 -5.883 1.00 47.53 175 THR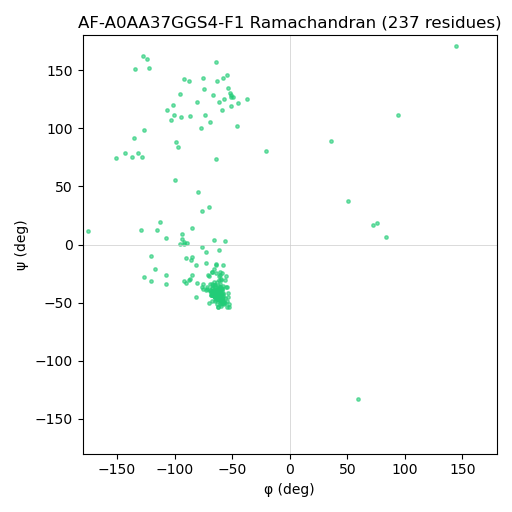 A CA 1
ATOM 1380 C C . THR A 1 175 ? 8.446 -19.925 -6.155 1.00 47.53 175 THR A C 1
ATOM 1382 O O . THR A 1 175 ? 8.022 -20.390 -7.209 1.00 47.53 175 THR A O 1
ATOM 1385 N N . ALA A 1 176 ? 7.621 -19.397 -5.246 1.00 39.06 176 ALA A N 1
ATOM 1386 C CA . ALA A 1 176 ? 6.185 -19.206 -5.385 1.00 39.06 176 ALA A CA 1
ATOM 1387 C C . ALA A 1 176 ? 5.760 -17.802 -4.893 1.00 39.06 176 ALA A C 1
ATOM 1389 O O . ALA A 1 176 ? 5.448 -17.589 -3.715 1.00 39.06 176 ALA A O 1
ATOM 1390 N N . SER A 1 177 ? 5.720 -16.830 -5.811 1.00 41.84 177 SER A N 1
ATOM 1391 C CA . SER A 1 177 ? 4.979 -15.570 -5.637 1.00 41.84 177 SER A CA 1
ATOM 1392 C C . SER A 1 177 ? 3.601 -15.734 -6.284 1.00 41.84 177 SER A C 1
ATOM 1394 O O . SER A 1 177 ? 3.493 -15.820 -7.506 1.00 41.84 177 SER A O 1
ATOM 1396 N N . TYR A 1 178 ? 2.540 -15.804 -5.473 1.00 46.50 178 TYR A N 1
ATOM 1397 C CA . TYR A 1 178 ? 1.162 -16.099 -5.909 1.00 46.50 178 TYR A CA 1
ATOM 1398 C C . TYR A 1 178 ? 0.437 -14.921 -6.591 1.00 46.50 178 TYR A C 1
ATOM 1400 O O . TYR A 1 178 ? -0.786 -14.815 -6.510 1.00 46.50 178 TYR A O 1
ATOM 1408 N N . VAL A 1 179 ? 1.153 -14.010 -7.258 1.00 52.88 179 VAL A N 1
ATOM 1409 C CA . VAL A 1 179 ? 0.515 -12.949 -8.059 1.00 52.88 179 VAL A CA 1
ATOM 1410 C C . VAL A 1 179 ? 1.165 -12.861 -9.443 1.00 52.88 179 VAL A C 1
ATOM 1412 O O . VAL A 1 179 ? 1.983 -11.973 -9.683 1.00 52.88 179 VAL A O 1
ATOM 1415 N N . PRO A 1 180 ? 0.808 -13.772 -10.371 1.00 55.56 180 PRO A N 1
ATOM 1416 C CA . PRO A 1 180 ? 1.382 -13.823 -11.718 1.00 55.56 180 PRO A CA 1
ATOM 1417 C C . PRO A 1 180 ? 1.293 -12.484 -12.462 1.00 55.56 180 PRO A C 1
ATOM 1419 O O . PRO A 1 180 ? 2.270 -12.047 -13.061 1.00 55.56 180 PRO A O 1
ATOM 1422 N N . GLY A 1 181 ? 0.154 -11.790 -12.347 1.00 53.97 181 GLY A N 1
ATOM 1423 C CA . GLY A 1 181 ? -0.057 -10.501 -13.012 1.00 53.97 181 GLY A CA 1
ATOM 1424 C C . GLY A 1 181 ? 0.826 -9.373 -12.471 1.00 53.97 181 GLY A C 1
ATOM 1425 O O . GLY A 1 181 ? 1.278 -8.532 -13.238 1.00 53.97 181 GLY A O 1
ATOM 1426 N N . LEU A 1 182 ? 1.135 -9.373 -11.171 1.00 57.62 182 LEU A N 1
ATOM 1427 C CA . LEU A 1 182 ? 2.007 -8.358 -10.573 1.00 57.62 182 LEU A CA 1
ATOM 1428 C C . LEU A 1 182 ? 3.473 -8.608 -10.937 1.00 57.62 182 LEU A C 1
ATOM 1430 O O . LEU A 1 182 ? 4.178 -7.652 -11.235 1.00 57.62 182 LEU A O 1
ATOM 1434 N N . ASN A 1 183 ? 3.901 -9.877 -10.986 1.00 61.91 183 ASN A N 1
ATOM 1435 C CA . ASN A 1 183 ? 5.243 -10.235 -11.451 1.00 61.91 183 ASN A CA 1
ATOM 1436 C C . ASN A 1 183 ? 5.453 -9.787 -12.908 1.00 61.91 183 ASN A C 1
ATOM 1438 O O . ASN A 1 183 ? 6.493 -9.239 -13.249 1.00 61.91 183 ASN A O 1
ATOM 1442 N N . GLN A 1 184 ? 4.461 -9.963 -13.778 1.00 63.72 184 GLN A N 1
ATOM 1443 C CA . GLN A 1 184 ? 4.589 -9.555 -15.180 1.00 63.72 184 GLN A CA 1
ATOM 1444 C C . GLN A 1 184 ? 4.484 -8.043 -15.382 1.00 63.72 184 GLN A C 1
ATOM 1446 O O . GLN A 1 184 ? 5.199 -7.488 -16.212 1.00 63.72 184 GLN A O 1
ATOM 1451 N N . LEU A 1 185 ? 3.667 -7.349 -14.582 1.00 65.62 185 LEU A N 1
ATOM 1452 C CA . LEU A 1 185 ? 3.718 -5.888 -14.520 1.00 65.62 185 LEU A CA 1
ATOM 1453 C C . LEU A 1 185 ? 5.100 -5.410 -14.060 1.00 65.62 185 LEU A C 1
ATOM 1455 O O . LEU A 1 185 ? 5.657 -4.505 -14.675 1.00 65.62 185 LEU A O 1
ATOM 1459 N N . SER A 1 186 ? 5.692 -6.037 -13.039 1.00 65.44 186 SER A N 1
ATOM 1460 C CA . SER A 1 186 ? 7.055 -5.701 -12.620 1.00 65.44 186 SER A CA 1
ATOM 1461 C C . SER A 1 186 ? 8.099 -6.019 -13.688 1.00 65.44 186 SER A C 1
ATOM 1463 O O . SER A 1 186 ? 9.021 -5.230 -13.845 1.00 65.44 186 SER A O 1
ATOM 1465 N N . GLU A 1 187 ? 7.937 -7.086 -14.478 1.00 69.88 187 GLU A N 1
ATOM 1466 C CA . GLU A 1 187 ? 8.814 -7.368 -15.624 1.00 69.88 187 GLU A CA 1
ATOM 1467 C C . GLU A 1 187 ? 8.760 -6.249 -16.669 1.00 69.88 187 GLU A C 1
ATOM 1469 O O . GLU A 1 187 ? 9.805 -5.816 -17.146 1.00 69.88 187 GLU A O 1
ATOM 1474 N N . LEU A 1 188 ? 7.575 -5.711 -16.991 1.00 75.19 188 LEU A N 1
ATOM 1475 C CA . LEU A 1 188 ? 7.473 -4.552 -17.891 1.00 75.19 188 LEU A CA 1
ATOM 1476 C C . LEU A 1 188 ? 8.231 -3.335 -17.345 1.00 75.19 188 LEU A C 1
ATOM 1478 O O . LEU A 1 188 ? 8.947 -2.667 -18.093 1.00 75.19 188 LEU A O 1
ATOM 1482 N N . PHE A 1 189 ? 8.105 -3.064 -16.046 1.00 69.31 189 PHE A N 1
ATOM 1483 C CA . PHE A 1 189 ? 8.821 -1.966 -15.399 1.00 69.31 189 PHE A CA 1
ATOM 1484 C C . PHE A 1 189 ? 10.338 -2.199 -15.338 1.00 69.31 189 PHE A C 1
ATOM 1486 O O . PHE A 1 189 ? 11.100 -1.257 -15.551 1.00 69.31 189 PHE A O 1
ATOM 1493 N N . LEU A 1 190 ? 10.787 -3.438 -15.114 1.00 72.25 190 LEU A N 1
ATOM 1494 C CA . LEU A 1 190 ? 12.203 -3.815 -15.155 1.00 72.25 190 LEU A CA 1
ATOM 1495 C C . LEU A 1 190 ? 12.784 -3.656 -16.562 1.00 72.25 190 LEU A C 1
ATOM 1497 O O . LEU A 1 190 ? 13.849 -3.063 -16.706 1.00 72.25 190 LEU A O 1
ATOM 1501 N N . ILE A 1 191 ? 12.068 -4.113 -17.595 1.00 77.88 191 ILE A N 1
ATOM 1502 C CA . ILE A 1 191 ? 12.464 -3.942 -19.001 1.00 77.88 191 ILE A CA 1
ATOM 1503 C C . ILE A 1 191 ? 12.622 -2.457 -19.336 1.00 77.88 191 ILE A C 1
ATOM 1505 O O . ILE A 1 191 ? 13.615 -2.062 -19.943 1.00 77.88 191 ILE A O 1
ATOM 1509 N N . TRP A 1 192 ? 11.661 -1.627 -18.923 1.00 73.38 192 TRP A N 1
ATOM 1510 C CA . TRP A 1 192 ? 11.733 -0.182 -19.114 1.00 73.38 192 TRP A CA 1
ATOM 1511 C C . TRP A 1 192 ? 12.935 0.442 -18.395 1.00 73.38 192 TRP A C 1
ATOM 1513 O O . TRP A 1 192 ? 13.678 1.220 -18.992 1.00 73.38 192 TRP A O 1
ATOM 1523 N N . HIS A 1 193 ? 13.146 0.095 -17.124 1.00 69.12 193 HIS A N 1
ATOM 1524 C CA . HIS A 1 193 ? 14.250 0.629 -16.332 1.00 69.12 193 HIS A CA 1
ATOM 1525 C C . HIS A 1 193 ? 15.618 0.236 -16.912 1.00 69.12 193 HIS A C 1
ATOM 1527 O O . HIS A 1 193 ? 16.510 1.077 -17.039 1.00 69.12 193 HIS A O 1
ATOM 1533 N N . GLU A 1 194 ? 15.777 -1.023 -17.321 1.00 76.19 194 GLU A N 1
ATOM 1534 C CA . GLU A 1 194 ? 16.986 -1.516 -17.981 1.00 76.19 194 GLU A CA 1
ATOM 1535 C C . GLU A 1 194 ? 17.224 -0.786 -19.310 1.00 76.19 194 GLU A C 1
ATOM 1537 O O . GLU A 1 194 ? 18.343 -0.358 -19.578 1.00 76.19 194 GLU A O 1
ATOM 1542 N N . ALA A 1 195 ? 16.174 -0.531 -20.098 1.00 76.56 195 ALA A N 1
ATOM 1543 C CA . ALA A 1 195 ? 16.284 0.219 -21.349 1.00 76.56 195 ALA A CA 1
ATOM 1544 C C . ALA A 1 195 ? 16.784 1.663 -21.172 1.00 76.56 195 ALA A C 1
ATOM 1546 O O . ALA A 1 195 ? 17.390 2.215 -22.091 1.00 76.56 195 ALA A O 1
ATOM 1547 N N . GLN A 1 196 ? 16.547 2.277 -20.010 1.00 70.50 196 GLN A N 1
ATOM 1548 C CA . GLN A 1 196 ? 17.024 3.628 -19.705 1.00 70.50 196 GLN A CA 1
ATOM 1549 C C . GLN A 1 196 ? 18.440 3.667 -19.120 1.00 70.50 196 GLN A C 1
ATOM 1551 O O . GLN A 1 196 ? 19.141 4.664 -19.285 1.00 70.50 196 GLN A O 1
ATOM 1556 N N . THR A 1 197 ? 18.848 2.618 -18.407 1.00 71.94 197 THR A N 1
ATOM 1557 C CA . THR A 1 197 ? 20.071 2.622 -17.588 1.00 71.94 197 THR A CA 1
ATOM 1558 C C . THR A 1 197 ? 21.206 1.795 -18.182 1.00 71.94 197 THR A C 1
ATOM 1560 O O . THR A 1 197 ? 22.376 2.091 -17.929 1.00 71.94 197 THR A O 1
ATOM 1563 N N . ALA A 1 198 ? 20.897 0.777 -18.986 1.00 74.06 198 ALA A N 1
ATOM 1564 C CA . ALA A 1 198 ? 21.898 -0.110 -19.550 1.00 74.06 198 ALA A CA 1
ATOM 1565 C C . ALA A 1 198 ? 22.689 0.576 -20.684 1.00 74.06 198 ALA A C 1
ATOM 1567 O O . ALA A 1 198 ? 22.104 1.181 -21.588 1.00 74.06 198 ALA A O 1
ATOM 1568 N N . PRO A 1 199 ? 24.031 0.457 -20.696 1.00 76.56 199 PRO A N 1
ATOM 1569 C CA . PRO A 1 199 ? 24.845 0.934 -21.805 1.00 76.56 199 P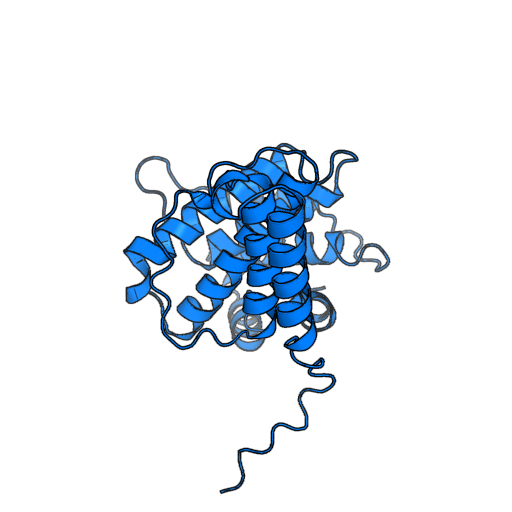RO A CA 1
ATOM 1570 C C . PRO A 1 199 ? 24.426 0.291 -23.132 1.00 76.56 199 PRO A C 1
ATOM 1572 O O . PRO A 1 199 ? 24.465 -0.928 -23.281 1.00 76.56 199 PRO A O 1
ATOM 1575 N N . VAL A 1 200 ? 24.115 1.114 -24.138 1.00 77.06 200 VAL A N 1
ATOM 1576 C CA . VAL A 1 200 ? 23.715 0.659 -25.488 1.00 77.06 200 VAL A CA 1
ATOM 1577 C C . VAL A 1 200 ? 24.758 -0.271 -26.132 1.00 77.06 200 VAL A C 1
ATOM 1579 O O . VAL A 1 200 ? 24.418 -1.143 -26.930 1.00 77.06 200 VAL A O 1
ATOM 1582 N N . SER A 1 201 ? 26.031 -0.131 -25.752 1.00 77.00 201 SER A N 1
ATOM 1583 C CA . SER A 1 201 ? 27.126 -0.996 -26.204 1.00 77.00 201 SER A CA 1
ATOM 1584 C C . SER A 1 201 ? 26.948 -2.472 -25.833 1.00 77.00 201 SER A C 1
ATOM 1586 O O . SER A 1 201 ? 27.492 -3.323 -26.532 1.00 77.00 201 SER A O 1
ATOM 1588 N N . LEU A 1 202 ? 26.173 -2.792 -24.790 1.00 79.56 202 LEU A N 1
ATOM 1589 C CA . LEU A 1 202 ? 25.889 -4.173 -24.383 1.00 79.56 202 LEU A CA 1
ATOM 1590 C C . LEU A 1 202 ? 25.027 -4.932 -25.398 1.00 79.56 202 LEU A C 1
ATOM 1592 O O . LEU A 1 202 ? 25.096 -6.157 -25.454 1.00 79.56 202 LEU A O 1
ATOM 1596 N N . TYR A 1 203 ? 24.250 -4.220 -26.215 1.00 81.94 203 TYR A N 1
ATOM 1597 C CA . TYR A 1 203 ? 23.296 -4.819 -27.151 1.00 81.94 203 TYR A CA 1
ATOM 1598 C C . TYR A 1 203 ? 23.744 -4.718 -28.614 1.00 81.94 203 TYR A C 1
ATOM 1600 O O . TYR A 1 203 ? 22.996 -5.099 -29.502 1.00 81.94 203 TYR A O 1
ATOM 1608 N N . GLY A 1 204 ? 24.960 -4.232 -28.885 1.00 79.00 204 GLY A N 1
ATOM 1609 C CA . GLY A 1 204 ? 25.510 -4.163 -30.245 1.00 79.00 204 GLY A CA 1
ATOM 1610 C C . GLY A 1 204 ? 25.093 -2.935 -31.062 1.00 79.00 204 GLY A C 1
ATOM 1611 O O . GLY A 1 204 ? 25.459 -2.849 -32.230 1.00 79.00 204 GLY A O 1
ATOM 1612 N N . GLY A 1 205 ? 24.392 -1.968 -30.462 1.00 82.00 205 GLY A N 1
ATOM 1613 C CA . GLY A 1 205 ? 23.931 -0.755 -31.143 1.00 82.00 205 GLY A CA 1
ATOM 1614 C C . GLY A 1 205 ? 22.562 -0.285 -30.653 1.00 82.00 205 GLY A C 1
ATOM 1615 O O . GLY A 1 205 ? 21.888 -0.978 -29.893 1.00 82.00 205 GLY A O 1
ATOM 1616 N N . GLN A 1 206 ? 22.143 0.914 -31.075 1.00 80.31 206 GLN A N 1
ATOM 1617 C CA . GLN A 1 206 ? 20.831 1.468 -30.704 1.00 80.31 206 GLN A CA 1
ATOM 1618 C C . GLN A 1 206 ? 19.670 0.652 -31.284 1.00 80.31 206 GLN A C 1
ATOM 1620 O O . GLN A 1 206 ? 18.667 0.447 -30.604 1.00 80.31 206 GLN A O 1
ATOM 1625 N N . GLU A 1 207 ? 19.793 0.190 -32.529 1.00 82.31 207 GLU A N 1
ATOM 1626 C CA . GLU A 1 207 ? 18.728 -0.540 -33.220 1.00 82.31 207 GLU A CA 1
ATOM 1627 C C . GLU A 1 207 ? 18.515 -1.934 -32.605 1.00 82.31 207 GLU A C 1
ATOM 1629 O O . GLU A 1 207 ? 17.385 -2.366 -32.382 1.00 82.31 207 GLU A O 1
ATOM 1634 N N . GLU A 1 208 ? 19.600 -2.612 -32.251 1.00 83.94 208 GLU A N 1
ATOM 1635 C CA . GLU A 1 208 ? 19.615 -3.933 -31.634 1.00 83.94 208 GLU A CA 1
ATOM 1636 C C . GLU A 1 208 ? 19.142 -3.875 -30.178 1.00 83.94 208 GLU A C 1
ATOM 1638 O O . GLU A 1 208 ? 18.362 -4.735 -29.764 1.00 83.94 208 GLU A O 1
ATOM 1643 N N . ALA A 1 209 ? 19.511 -2.824 -29.433 1.00 82.75 209 ALA A N 1
ATOM 1644 C CA . ALA A 1 209 ? 18.948 -2.543 -28.112 1.00 82.75 209 ALA A CA 1
ATOM 1645 C C . ALA A 1 209 ? 17.424 -2.351 -28.188 1.00 82.75 209 ALA A C 1
ATOM 1647 O O . ALA A 1 209 ? 16.675 -2.963 -27.427 1.00 82.75 209 ALA A O 1
ATOM 1648 N N . LEU A 1 210 ? 16.945 -1.552 -29.150 1.00 82.31 210 LEU A N 1
ATOM 1649 C CA . LEU A 1 210 ? 15.515 -1.306 -29.335 1.00 82.31 210 LEU A CA 1
ATOM 1650 C C . LEU A 1 210 ? 14.760 -2.600 -29.679 1.00 82.31 210 LEU A C 1
ATOM 1652 O O . LEU A 1 210 ? 13.736 -2.897 -29.062 1.00 82.31 210 LEU A O 1
ATOM 1656 N N . LYS A 1 211 ? 15.280 -3.402 -30.619 1.00 85.25 211 LYS A N 1
ATOM 1657 C CA . LYS A 1 211 ? 14.709 -4.714 -30.976 1.00 85.25 211 LYS A CA 1
ATOM 1658 C C . LYS A 1 211 ? 14.679 -5.662 -29.775 1.00 85.25 211 LYS A C 1
ATOM 1660 O O . LYS A 1 211 ? 13.669 -6.333 -29.564 1.00 85.25 211 LYS A O 1
ATOM 1665 N N . HIS A 1 212 ? 15.747 -5.691 -28.975 1.00 85.12 212 HIS A N 1
ATOM 1666 C CA . HIS A 1 212 ? 15.837 -6.509 -27.765 1.00 85.12 212 HIS A CA 1
ATOM 1667 C C . HIS A 1 212 ? 14.739 -6.151 -26.753 1.00 85.12 212 HIS A C 1
ATOM 1669 O O . HIS A 1 212 ? 13.975 -7.026 -26.337 1.00 85.12 212 HIS A O 1
ATOM 1675 N N . PHE A 1 213 ? 14.606 -4.870 -26.395 1.00 85.19 213 PHE A N 1
ATOM 1676 C CA . PHE A 1 213 ? 13.611 -4.440 -25.412 1.00 85.19 213 PHE A CA 1
ATOM 1677 C C . PHE A 1 213 ? 12.174 -4.568 -25.930 1.00 85.19 213 PHE A C 1
ATOM 1679 O O . PHE A 1 213 ? 11.316 -5.046 -25.191 1.00 85.19 213 PHE A O 1
ATOM 1686 N N . LEU A 1 214 ? 11.903 -4.249 -27.203 1.00 85.25 214 LEU A N 1
ATOM 1687 C CA . LEU A 1 214 ? 10.576 -4.448 -27.802 1.00 85.25 214 LEU A CA 1
ATOM 1688 C C . LEU A 1 214 ? 10.167 -5.925 -27.822 1.00 85.25 214 LEU A C 1
ATOM 1690 O O . LEU A 1 214 ? 9.029 -6.247 -27.487 1.00 85.25 214 LEU A O 1
ATOM 1694 N N . SER A 1 215 ? 11.093 -6.833 -28.147 1.00 86.56 215 SER A N 1
ATOM 1695 C CA . SER A 1 215 ? 10.832 -8.276 -28.100 1.00 86.56 215 SER A CA 1
ATOM 1696 C C . SER A 1 215 ? 10.496 -8.749 -26.684 1.00 86.56 215 SER A C 1
ATOM 1698 O O . SER A 1 215 ? 9.618 -9.596 -26.513 1.00 86.56 215 SER A O 1
ATOM 1700 N N . ARG A 1 216 ? 11.175 -8.210 -25.663 1.00 84.00 216 ARG A N 1
ATOM 1701 C CA . ARG A 1 216 ? 10.889 -8.528 -24.257 1.00 84.00 216 ARG A CA 1
ATOM 1702 C C . ARG A 1 216 ? 9.541 -7.974 -23.813 1.00 84.00 216 ARG A C 1
ATOM 1704 O O . ARG A 1 216 ? 8.781 -8.715 -23.204 1.00 84.00 216 ARG A O 1
ATOM 1711 N N . ILE A 1 217 ? 9.211 -6.730 -24.174 1.00 83.25 217 ILE A N 1
ATOM 1712 C CA . ILE A 1 217 ? 7.892 -6.136 -23.903 1.00 83.25 217 ILE A CA 1
ATOM 1713 C C . ILE A 1 217 ? 6.792 -6.999 -24.522 1.00 83.25 217 ILE A C 1
ATOM 1715 O O . ILE A 1 217 ? 5.855 -7.366 -23.820 1.00 83.25 217 ILE A O 1
ATOM 1719 N N . GLN A 1 218 ? 6.927 -7.369 -25.800 1.00 82.44 218 GLN A N 1
ATOM 1720 C CA . GLN A 1 218 ? 5.944 -8.200 -26.495 1.00 82.44 218 GLN A CA 1
ATOM 1721 C C . GLN A 1 218 ? 5.773 -9.557 -25.805 1.00 82.44 218 GLN A C 1
ATOM 1723 O O . GLN A 1 218 ? 4.655 -9.950 -25.503 1.00 82.44 218 GLN A O 1
ATOM 1728 N N . THR A 1 219 ? 6.879 -10.221 -25.456 1.00 83.19 219 THR A N 1
ATOM 1729 C CA . THR A 1 219 ? 6.847 -11.508 -24.742 1.00 83.19 219 THR A CA 1
ATOM 1730 C C . THR A 1 219 ? 6.152 -11.383 -23.387 1.00 83.19 219 THR A C 1
ATOM 1732 O O . THR A 1 219 ? 5.379 -12.256 -23.004 1.00 83.19 219 THR A O 1
ATOM 1735 N N . THR A 1 220 ? 6.401 -10.306 -22.644 1.00 80.38 220 THR A N 1
ATOM 1736 C CA . THR A 1 220 ? 5.739 -10.080 -21.356 1.00 80.38 220 THR A CA 1
ATOM 1737 C C . THR A 1 220 ? 4.248 -9.810 -21.543 1.00 80.38 220 THR A C 1
ATOM 1739 O O . THR A 1 220 ? 3.455 -10.403 -20.819 1.00 80.38 220 THR A O 1
ATOM 1742 N N . ILE A 1 221 ? 3.863 -8.988 -22.533 1.00 79.31 221 ILE A N 1
ATOM 1743 C CA . ILE A 1 221 ? 2.462 -8.706 -22.896 1.00 79.31 221 ILE A CA 1
ATOM 1744 C C . ILE A 1 221 ? 1.722 -9.991 -23.282 1.00 79.31 221 ILE A C 1
ATOM 1746 O O . ILE A 1 221 ? 0.639 -10.251 -22.763 1.00 79.31 221 ILE A O 1
ATOM 1750 N N . ASP A 1 222 ? 2.321 -10.817 -24.138 1.00 80.19 222 ASP A N 1
ATOM 1751 C CA . ASP A 1 222 ? 1.727 -12.070 -24.620 1.00 80.19 222 ASP A CA 1
ATOM 1752 C C . ASP A 1 222 ? 1.522 -13.092 -23.493 1.00 80.19 222 ASP A C 1
ATOM 1754 O O . ASP A 1 222 ? 0.646 -13.951 -23.577 1.00 80.19 222 ASP A O 1
ATOM 1758 N N . ASN A 1 223 ? 2.309 -12.983 -22.420 1.00 75.06 223 ASN A N 1
ATOM 1759 C CA . ASN A 1 223 ? 2.208 -13.839 -21.247 1.00 75.06 223 ASN A CA 1
ATOM 1760 C C . ASN A 1 223 ? 1.295 -13.276 -20.146 1.00 75.06 223 ASN A C 1
ATOM 1762 O O . ASN A 1 223 ? 1.154 -13.957 -19.125 1.00 75.06 223 ASN A O 1
ATOM 1766 N N . PHE A 1 224 ? 0.665 -12.098 -20.322 1.00 68.69 224 PHE A N 1
ATOM 1767 C CA . PHE A 1 224 ? -0.297 -11.575 -19.340 1.00 68.69 224 PHE A CA 1
ATOM 1768 C C . PHE A 1 224 ? -1.342 -12.631 -18.996 1.00 68.69 224 PHE A C 1
ATOM 1770 O O . PHE A 1 224 ? -1.945 -13.186 -19.920 1.00 68.69 224 PHE A O 1
ATOM 1777 N N . PRO A 1 225 ? -1.605 -12.932 -17.704 1.00 60.38 225 PRO A N 1
ATOM 1778 C CA . PRO A 1 225 ? -2.732 -13.770 -17.372 1.00 60.38 225 PRO A CA 1
ATOM 1779 C C . PRO A 1 225 ? -3.960 -13.062 -17.930 1.00 60.38 225 PRO A C 1
ATOM 1781 O O . PRO A 1 225 ? -4.284 -11.946 -17.511 1.00 60.38 225 PRO A O 1
ATOM 1784 N N . LEU A 1 226 ? -4.612 -13.704 -18.906 1.00 50.25 226 LEU A N 1
ATOM 1785 C CA . LEU A 1 226 ? -5.952 -13.337 -19.339 1.00 50.25 226 LEU A CA 1
ATOM 1786 C C . LEU A 1 226 ? -6.747 -13.128 -18.058 1.00 50.25 226 LEU A C 1
ATOM 1788 O O . LEU A 1 226 ? -6.753 -14.007 -17.196 1.00 50.25 226 LEU A O 1
ATOM 1792 N N . SER A 1 227 ? -7.291 -11.924 -17.897 1.00 39.06 227 SER A N 1
ATOM 1793 C CA . SER A 1 227 ? -7.971 -11.486 -16.684 1.00 39.06 227 SER A CA 1
ATOM 1794 C C . SER A 1 227 ? -8.759 -12.637 -16.073 1.00 39.06 227 SER A C 1
ATOM 1796 O O . SER A 1 227 ? -9.615 -13.204 -16.755 1.00 39.06 227 SER A O 1
ATOM 1798 N N . CYS A 1 228 ? -8.519 -12.948 -14.798 1.00 34.44 228 CYS A N 1
ATOM 1799 C CA . CYS A 1 228 ? -9.500 -13.657 -13.987 1.00 34.44 228 CYS A CA 1
ATOM 1800 C C . CYS A 1 228 ? -10.728 -12.742 -13.843 1.00 34.44 228 CYS A C 1
ATOM 1802 O O . CYS A 1 228 ? -10.944 -12.101 -12.817 1.00 34.44 228 CYS A O 1
ATOM 1804 N N . ALA A 1 229 ? -11.498 -12.619 -14.920 1.00 32.19 229 ALA A N 1
ATOM 1805 C CA . ALA A 1 229 ? -12.887 -12.243 -14.876 1.00 32.19 229 ALA A CA 1
ATOM 1806 C C . ALA A 1 229 ? -13.604 -13.431 -14.230 1.00 32.19 229 ALA A C 1
ATOM 1808 O O . ALA A 1 229 ? -13.744 -14.481 -14.846 1.00 32.19 229 ALA A O 1
ATOM 1809 N N . GLY A 1 230 ? -14.003 -13.265 -12.972 1.00 29.52 230 GLY A N 1
ATOM 1810 C CA . GLY A 1 230 ? -14.794 -14.251 -12.243 1.00 29.52 230 GLY A CA 1
ATOM 1811 C C . GLY A 1 230 ? -13.951 -15.206 -11.405 1.00 29.52 230 GLY A C 1
ATOM 1812 O O . GLY A 1 230 ? -13.261 -16.086 -11.903 1.00 29.52 230 GLY A O 1
ATOM 1813 N N . GLU A 1 231 ? -14.084 -15.065 -10.095 1.00 33.34 231 GLU A N 1
ATOM 1814 C CA . GLU A 1 231 ? -13.611 -15.992 -9.066 1.00 33.34 231 GLU A CA 1
ATOM 1815 C C . GLU A 1 231 ? -14.421 -17.317 -9.057 1.00 33.34 231 GLU A C 1
ATOM 1817 O O . GLU A 1 231 ? -14.624 -17.898 -7.995 1.00 33.34 231 GLU A O 1
AT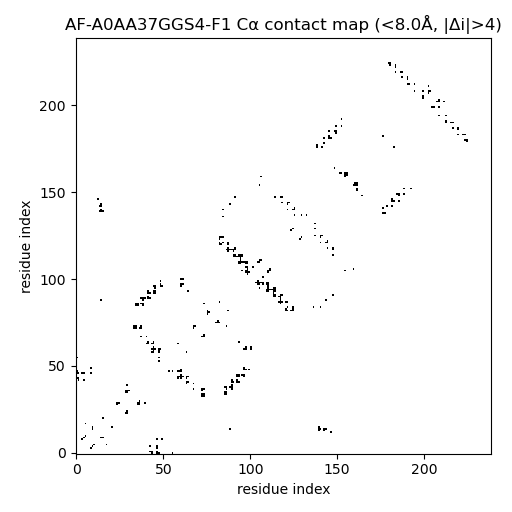OM 1822 N N . GLU A 1 232 ? -14.913 -17.802 -10.209 1.00 35.44 232 GLU A N 1
ATOM 1823 C CA . GLU A 1 232 ? -15.817 -18.969 -10.271 1.00 35.44 232 GLU A CA 1
ATOM 1824 C C . GLU A 1 232 ? -15.336 -20.177 -11.089 1.00 35.44 232 GLU A C 1
ATOM 1826 O O . GLU A 1 232 ? -15.908 -21.244 -10.907 1.00 35.44 232 GLU A O 1
ATOM 1831 N N . ASP A 1 233 ? -14.251 -20.116 -11.868 1.00 31.31 233 ASP A N 1
ATOM 1832 C CA . ASP A 1 233 ? -13.790 -21.301 -12.619 1.00 31.31 233 ASP A CA 1
ATOM 1833 C C . ASP A 1 233 ? -12.264 -21.489 -12.575 1.00 31.31 233 ASP A C 1
ATOM 1835 O O . ASP A 1 233 ? -11.542 -21.283 -13.548 1.00 31.31 233 ASP A O 1
ATOM 1839 N N . CYS A 1 234 ? -11.757 -21.951 -11.429 1.00 27.31 234 CYS A N 1
ATOM 1840 C CA . CYS A 1 234 ? -10.493 -22.694 -11.372 1.00 27.31 234 CYS A CA 1
ATOM 1841 C C . CYS A 1 234 ? -10.820 -24.197 -11.257 1.00 27.31 234 CYS A C 1
ATOM 1843 O O . CYS A 1 234 ? -11.320 -24.629 -10.211 1.00 27.31 234 CYS A O 1
ATOM 1845 N N . PRO A 1 235 ? -10.542 -25.029 -12.280 1.00 31.97 235 PRO A N 1
ATOM 1846 C CA . PRO A 1 235 ? -10.819 -26.455 -12.223 1.00 31.97 235 PRO A CA 1
ATOM 1847 C C . PRO A 1 235 ? -9.737 -27.120 -11.373 1.00 31.97 235 PRO A C 1
ATOM 1849 O O . PRO A 1 235 ? -8.619 -27.344 -11.828 1.00 31.97 235 PRO A O 1
ATOM 1852 N N . GLY A 1 236 ? -10.046 -27.404 -10.108 1.00 35.69 236 GLY A N 1
ATOM 1853 C CA . GLY A 1 236 ? -9.024 -27.982 -9.240 1.00 35.69 236 GLY A CA 1
ATOM 1854 C C . GLY A 1 236 ? -9.412 -28.396 -7.832 1.00 35.69 236 GLY A C 1
ATOM 1855 O O . GLY A 1 236 ? -8.504 -28.689 -7.074 1.00 35.69 236 GLY A O 1
ATOM 1856 N N . HIS A 1 237 ? -10.692 -28.464 -7.457 1.00 33.84 237 HIS A N 1
ATOM 1857 C CA . HIS A 1 237 ? -11.118 -29.138 -6.220 1.00 33.84 237 HIS A CA 1
ATOM 1858 C C . HIS A 1 237 ? -12.460 -29.853 -6.427 1.00 33.84 237 HIS A C 1
ATOM 1860 O O . HIS A 1 237 ? -13.528 -29.393 -6.031 1.00 33.84 237 HIS A O 1
ATOM 1866 N N . ARG A 1 238 ? -12.387 -31.025 -7.063 1.00 31.81 238 ARG A N 1
ATOM 1867 C CA . ARG A 1 238 ? -13.282 -32.148 -6.772 1.00 31.81 238 ARG A CA 1
ATOM 1868 C C . ARG A 1 238 ? -12.414 -33.361 -6.489 1.00 31.81 238 ARG A C 1
ATOM 1870 O O . ARG A 1 238 ? -11.912 -33.956 -7.435 1.00 31.81 238 ARG A O 1
ATOM 1877 N N . THR A 1 239 ? -12.227 -33.628 -5.202 1.00 37.25 239 THR A N 1
ATOM 1878 C CA . THR A 1 239 ? -12.410 -34.902 -4.478 1.00 37.25 239 THR A CA 1
ATOM 1879 C C . THR A 1 239 ? -11.754 -34.753 -3.122 1.00 37.25 239 THR A C 1
ATOM 1881 O O . THR A 1 239 ? -10.548 -34.423 -3.115 1.00 37.25 239 THR A O 1
#

Sequence (239 aa):
MLGDWFEKVHALAPVLHRRRLMYRLKTGEANTDRTFCALVVSVCAATVATLRRADYSPVTVERCIDFIEEHHLLDHGLRQPSYSLDWCIAMYNIGTSASSMNENGLGDMGSFHGMSEAAAGTRFLAYYRMADLDMSQQQLLKRLFWLIFAAYCSADIFGRLSLSVAELPPWHGDTASYVPGLNQLSELFLIWHEAQTAPVSLYGGQEEALKHFLSRIQTTIDNFPLSCAGEEDCPGHRT

Radius of gyration: 19.26 Å; Cα contacts (8 Å, |Δi|>4): 235; chains: 1; bounding box: 47×54×54 Å

Organism: NCBI:txid708192

Foldseek 3Di:
DLVCCVVPVCVVQVLDDPVVLVVCVVVVVLVPQLLNVLLVLLSQLLSCLVCVVDDPPPDYNVVSVVVNVVVVSLDADPVGGDQDSSSLNSLQSQLQSVLSVDPCRSNDPRNLRSLVVSQVSLVCCQPPVLVVDDPVSNLSSVSSNLSSLLVQLVCVVVVNDDPDPPPDDPRPDDVDNPPLQSVLSSQLSVLVVCLVPPDQVVQVHPVSSVVVSVVSNVVSVVPHPPDPPDPPDDPDDDD